Protein AF-A0AA37NX37-F1 (afdb_monomer)

Radius of gyration: 20.82 Å; Cα contacts (8 Å, |Δi|>4): 269; chains: 1; bounding box: 52×53×55 Å

Foldseek 3Di:
DQVLLVLLLVLLVVLLPLLPDDDDPLVLVLLVCLLLVLLQVVLVVCPVVVVDDDDPVSVVCSRVVQDDQFPDSSNLVSVLSVCSVVLSVVVVPDDLVRLVVVLVVLLCPQAVQVLDPPRDDSDGVNVVSSSSSSVSNSCNPPNDPDDDDLVVLVVQLVVLVVVQVVQLVVQVVVCVVCVVDPGDSNSQPPHNSRPSSNSNSVSVSSNVVPDPDDDDPVVVLLVVQVVQLCCQCVVDVSSVCVLVCVPLNLVVLPPPPCNVVSVVCSVVVSSVVSSVVSVCCVPPPVVVVCVPPVVVD

Mean predicted aligned error: 5.08 Å

Structure (mmCIF, N/CA/C/O backbone):
data_AF-A0AA37NX37-F1
#
_entry.id   AF-A0AA37NX37-F1
#
loop_
_atom_site.group_PDB
_atom_site.id
_atom_site.type_symbol
_atom_site.label_atom_id
_atom_site.label_alt_id
_atom_site.label_comp_id
_atom_site.label_asym_id
_atom_site.label_entity_id
_atom_site.label_seq_id
_atom_site.pdbx_PDB_ins_code
_atom_site.Cartn_x
_atom_site.Cartn_y
_atom_site.Cartn_z
_atom_site.occupancy
_atom_site.B_iso_or_equiv
_atom_site.auth_seq_id
_atom_site.auth_comp_id
_atom_site.auth_asym_id
_atom_site.auth_atom_id
_atom_site.pdbx_PDB_model_num
ATOM 1 N N . MET A 1 1 ? 6.046 7.639 -6.463 1.00 76.12 1 MET A N 1
ATOM 2 C CA . MET A 1 1 ? 5.272 8.617 -5.667 1.00 76.12 1 MET A CA 1
ATOM 3 C C . MET A 1 1 ? 4.052 7.978 -4.996 1.00 76.12 1 MET A C 1
ATOM 5 O O . MET A 1 1 ? 4.087 7.777 -3.795 1.00 76.12 1 MET A O 1
ATOM 9 N N . TRP A 1 2 ? 3.001 7.587 -5.724 1.00 85.88 2 TRP A N 1
ATOM 10 C CA . TRP A 1 2 ? 1.697 7.292 -5.094 1.00 85.88 2 TRP A CA 1
ATOM 11 C C . TRP A 1 2 ? 1.543 5.942 -4.375 1.00 85.88 2 TRP A C 1
ATOM 13 O O . TRP A 1 2 ? 0.661 5.804 -3.530 1.00 85.88 2 TRP A O 1
ATOM 23 N N . GLY A 1 3 ? 2.402 4.952 -4.647 1.00 86.31 3 GLY A N 1
ATOM 24 C CA . GLY A 1 3 ? 2.303 3.631 -4.005 1.00 86.31 3 GLY A CA 1
ATOM 25 C C . GLY A 1 3 ? 2.394 3.682 -2.472 1.00 86.31 3 GLY A C 1
ATOM 26 O O . GLY A 1 3 ? 1.673 2.962 -1.786 1.00 86.31 3 GLY A O 1
ATOM 27 N N . LYS A 1 4 ? 3.213 4.589 -1.921 1.00 89.44 4 LYS A N 1
ATOM 28 C CA . LYS A 1 4 ? 3.384 4.768 -0.468 1.00 89.44 4 LYS A CA 1
ATOM 29 C C . LYS A 1 4 ? 2.133 5.353 0.199 1.00 89.44 4 LYS A C 1
ATOM 31 O O . LYS A 1 4 ? 1.718 4.895 1.260 1.00 89.44 4 LYS A O 1
ATOM 36 N N . THR A 1 5 ? 1.472 6.302 -0.463 1.00 92.38 5 THR A N 1
ATOM 37 C CA . THR A 1 5 ? 0.162 6.821 -0.044 1.00 92.38 5 THR A CA 1
ATOM 38 C C . THR A 1 5 ? -0.895 5.716 -0.043 1.00 92.38 5 THR A C 1
ATOM 40 O O . THR A 1 5 ? -1.663 5.606 0.909 1.00 92.38 5 THR A O 1
ATOM 43 N N . GLY A 1 6 ? -0.902 4.855 -1.068 1.00 92.94 6 GLY A N 1
ATOM 44 C CA . GLY A 1 6 ? -1.795 3.694 -1.134 1.00 92.94 6 GLY A CA 1
ATOM 45 C C . GLY A 1 6 ? -1.599 2.721 0.034 1.00 92.94 6 GLY A C 1
ATOM 46 O O . GLY A 1 6 ? -2.577 2.308 0.655 1.00 92.94 6 GLY A O 1
ATOM 47 N N . ILE A 1 7 ? -0.343 2.430 0.393 1.00 93.12 7 ILE A N 1
ATOM 48 C CA . ILE A 1 7 ? 0.010 1.634 1.581 1.00 93.12 7 ILE A CA 1
ATOM 49 C C . ILE A 1 7 ? -0.576 2.261 2.853 1.00 93.12 7 ILE A C 1
ATOM 51 O O . ILE A 1 7 ? -1.219 1.562 3.638 1.00 93.12 7 ILE A O 1
ATOM 55 N N . ASN A 1 8 ? -0.409 3.575 3.037 1.00 96.12 8 ASN A N 1
ATOM 56 C CA . ASN A 1 8 ? -0.963 4.274 4.194 1.00 96.12 8 ASN A CA 1
ATOM 57 C C . ASN A 1 8 ? -2.491 4.143 4.254 1.00 96.12 8 ASN A C 1
ATOM 59 O O . ASN A 1 8 ? -3.028 3.765 5.294 1.00 96.12 8 ASN A O 1
ATOM 63 N N . CYS A 1 9 ? -3.190 4.382 3.139 1.00 96.75 9 CYS A N 1
ATOM 64 C CA . CYS A 1 9 ? -4.642 4.210 3.057 1.00 96.75 9 CYS A CA 1
ATOM 65 C C . CYS A 1 9 ? -5.070 2.781 3.416 1.00 96.75 9 CYS A C 1
ATOM 67 O O . CYS A 1 9 ? -5.996 2.599 4.204 1.00 96.75 9 CYS A O 1
ATOM 69 N N . PHE A 1 10 ? -4.384 1.768 2.882 1.00 95.94 10 PHE A N 1
ATOM 70 C CA . PHE A 1 10 ? -4.696 0.362 3.137 1.00 95.94 10 PHE A CA 1
ATOM 71 C C . PHE A 1 10 ? -4.578 0.002 4.626 1.00 95.94 10 PHE A C 1
ATOM 73 O O . PHE A 1 10 ? -5.483 -0.605 5.209 1.00 95.94 10 PHE A O 1
ATOM 80 N N . VAL A 1 11 ? -3.492 0.426 5.277 1.00 97.25 11 VAL A N 1
ATOM 81 C CA . V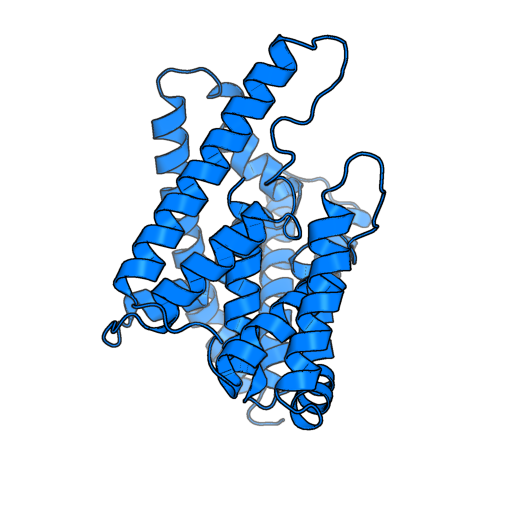AL A 1 11 ? -3.270 0.179 6.709 1.00 97.25 11 VAL A CA 1
ATOM 82 C C . VAL A 1 11 ? -4.235 0.992 7.571 1.00 97.25 11 VAL A C 1
ATOM 84 O O . VAL A 1 11 ? -4.737 0.479 8.568 1.00 97.25 11 VAL A O 1
ATOM 87 N N . MET A 1 12 ? -4.575 2.222 7.178 1.00 98.12 12 MET A N 1
ATOM 88 C CA . MET A 1 12 ? -5.584 3.018 7.880 1.00 98.12 12 MET A CA 1
ATOM 89 C C . MET A 1 12 ? -6.980 2.393 7.796 1.00 98.12 12 MET A C 1
ATOM 91 O O . MET A 1 12 ? -7.666 2.322 8.812 1.00 98.12 12 MET A O 1
ATOM 95 N N . ILE A 1 13 ? -7.394 1.886 6.630 1.00 96.69 13 ILE A N 1
ATOM 96 C CA . ILE A 1 13 ? -8.651 1.131 6.480 1.00 96.69 13 ILE A CA 1
ATOM 97 C C . ILE A 1 13 ? -8.636 -0.082 7.413 1.00 96.69 13 ILE A C 1
ATOM 99 O O . ILE A 1 13 ? -9.572 -0.283 8.189 1.00 96.69 13 ILE A O 1
ATOM 103 N N . THR A 1 14 ? -7.539 -0.841 7.388 1.00 96.00 14 THR A N 1
ATOM 104 C CA . THR A 1 14 ? -7.322 -1.997 8.264 1.00 96.00 14 THR A CA 1
ATOM 105 C C . THR A 1 14 ? -7.483 -1.601 9.735 1.00 96.00 14 THR A C 1
ATOM 107 O O . THR A 1 14 ? -8.321 -2.165 10.435 1.00 96.00 14 THR A O 1
ATOM 110 N N . GLY A 1 15 ? -6.769 -0.572 10.200 1.00 97.00 15 GLY A N 1
ATOM 111 C CA . GLY A 1 15 ? -6.831 -0.112 11.587 1.00 97.00 15 GLY A CA 1
ATOM 1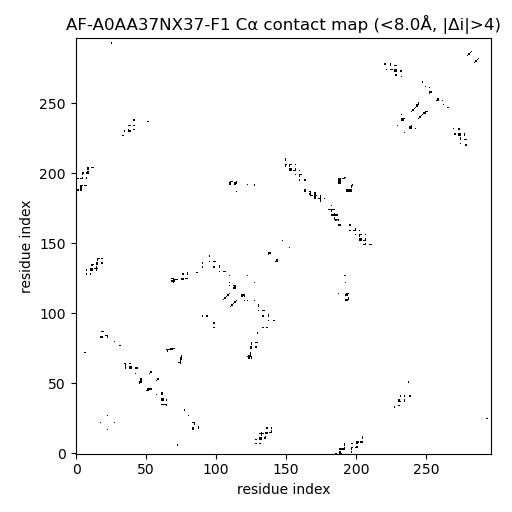12 C C . GLY A 1 15 ? -8.191 0.443 12.003 1.00 97.00 15 GLY A C 1
ATOM 113 O O . GLY A 1 15 ? -8.681 0.146 13.094 1.00 97.00 15 GLY A O 1
ATOM 114 N N . TYR A 1 16 ? -8.854 1.181 11.115 1.00 97.06 16 TYR A N 1
ATOM 115 C CA . TYR A 1 16 ? -10.164 1.771 11.375 1.00 97.06 16 TYR A CA 1
ATOM 116 C C . TYR A 1 16 ? -11.239 0.714 11.646 1.00 97.06 16 TYR A C 1
ATOM 118 O O . TYR A 1 16 ? -12.067 0.888 12.543 1.00 97.06 16 TYR A O 1
ATOM 126 N N . PHE A 1 17 ? -11.229 -0.395 10.901 1.00 94.69 17 PHE A N 1
ATOM 127 C CA . PHE A 1 17 ? -12.187 -1.482 11.105 1.00 94.69 17 PHE A CA 1
ATOM 128 C C . PHE A 1 17 ? -11.734 -2.475 12.177 1.00 94.69 17 PHE A C 1
ATOM 130 O O . PHE A 1 17 ? -12.557 -2.932 12.974 1.00 94.69 17 PHE A O 1
ATOM 137 N N . MET A 1 18 ? -10.440 -2.799 12.234 1.00 95.19 18 MET A N 1
ATOM 138 C CA . MET A 1 18 ? -9.947 -3.866 13.104 1.00 95.19 18 MET A CA 1
ATOM 139 C C . MET A 1 18 ? -9.823 -3.464 14.574 1.00 95.19 18 MET A C 1
ATOM 141 O O . MET A 1 18 ? -9.912 -4.342 15.434 1.00 95.19 18 MET A O 1
ATOM 145 N N . CYS A 1 19 ? -9.760 -2.162 14.876 1.00 94.81 19 CYS A N 1
ATOM 146 C CA . CYS A 1 19 ? -9.722 -1.664 16.254 1.00 94.81 19 CYS A CA 1
ATOM 147 C C . CYS A 1 19 ? -10.971 -1.965 17.091 1.00 94.81 19 CYS A C 1
ATOM 149 O O . CYS A 1 19 ? -10.915 -1.938 18.317 1.00 94.81 19 CYS A O 1
ATOM 151 N N . LYS A 1 20 ? -12.098 -2.285 16.444 1.00 91.94 20 LYS A N 1
ATOM 152 C CA . LYS A 1 20 ? -13.337 -2.728 17.107 1.00 91.94 20 LYS A CA 1
ATOM 153 C C . LYS A 1 20 ? -13.635 -4.214 16.899 1.00 91.94 20 LYS A C 1
ATOM 155 O O . LYS A 1 20 ? -14.721 -4.666 17.242 1.00 91.94 20 LYS A O 1
ATOM 160 N N . SER A 1 21 ? -12.720 -4.965 16.290 1.00 87.12 21 SER A N 1
ATOM 161 C CA . SER A 1 21 ? -12.954 -6.361 15.921 1.00 87.12 21 SER A CA 1
ATOM 162 C C . SER A 1 21 ? -12.051 -7.313 16.695 1.00 87.12 21 SER A C 1
ATOM 164 O O . SER A 1 21 ? -10.889 -7.003 16.953 1.00 87.12 21 SER A O 1
ATOM 166 N N . HIS A 1 22 ? -12.556 -8.512 16.978 1.00 84.50 22 HIS A N 1
ATOM 167 C CA . HIS A 1 22 ? -11.717 -9.619 17.418 1.00 84.50 22 HIS A CA 1
ATOM 168 C C . HIS A 1 22 ? -11.036 -10.269 16.211 1.00 84.50 22 HIS A C 1
ATOM 170 O O . HIS A 1 22 ? -11.671 -10.589 15.195 1.00 84.50 22 HIS A O 1
ATOM 176 N N . ILE A 1 23 ? -9.720 -10.445 16.313 1.00 85.38 23 ILE A N 1
ATOM 177 C CA . ILE A 1 23 ? -8.925 -11.061 15.255 1.00 85.38 23 ILE A CA 1
ATOM 178 C C . ILE A 1 23 ? -9.016 -12.570 15.421 1.00 85.38 23 ILE A C 1
ATOM 180 O O . ILE A 1 23 ? -8.339 -13.163 16.249 1.00 85.38 23 ILE A O 1
ATOM 184 N N . SER A 1 24 ? -9.889 -13.195 14.636 1.00 86.50 24 SER A N 1
ATOM 185 C CA . SER A 1 24 ? -9.993 -14.653 14.590 1.00 86.50 24 SER A CA 1
ATOM 186 C C . SER A 1 24 ? -8.808 -15.257 13.836 1.00 86.50 24 SER A C 1
ATOM 188 O O . SER A 1 24 ? -8.439 -14.730 12.777 1.00 86.50 24 SER A O 1
ATOM 190 N N . LEU A 1 25 ? -8.343 -16.431 14.273 1.00 86.88 25 LEU A N 1
ATOM 191 C CA . LEU A 1 25 ? -7.353 -17.243 13.556 1.00 86.88 25 LEU A CA 1
ATOM 192 C C . LEU A 1 25 ? -7.741 -17.455 12.082 1.00 86.88 25 LEU A C 1
ATOM 194 O O . LEU A 1 25 ? -6.902 -17.336 11.198 1.00 86.88 25 LEU A O 1
ATOM 198 N N . ARG A 1 26 ? -9.036 -17.644 11.789 1.00 87.06 26 ARG A N 1
ATOM 199 C CA . ARG A 1 26 ? -9.557 -17.791 10.418 1.00 87.06 26 ARG A CA 1
ATOM 200 C C . ARG A 1 26 ? -9.150 -16.643 9.485 1.00 87.06 26 ARG A C 1
ATOM 202 O O . ARG A 1 26 ? -8.759 -16.900 8.351 1.00 87.06 26 ARG A O 1
ATOM 209 N N . LYS A 1 27 ? -9.250 -15.385 9.930 1.00 88.75 27 LYS A N 1
ATOM 210 C CA . LYS A 1 27 ? -8.877 -14.217 9.105 1.00 88.75 27 LYS A CA 1
ATOM 211 C C . LYS A 1 27 ? -7.371 -14.181 8.844 1.00 88.75 27 LYS A C 1
ATOM 213 O O . LYS A 1 27 ? -6.959 -13.884 7.731 1.00 88.75 27 LYS A O 1
ATOM 218 N N . PHE A 1 28 ? -6.574 -14.528 9.853 1.00 91.19 28 PHE A N 1
ATOM 219 C CA . PHE A 1 28 ? -5.124 -14.616 9.711 1.00 91.19 28 PHE A CA 1
ATOM 220 C C . PHE A 1 28 ? -4.712 -15.732 8.742 1.00 91.19 28 PHE A C 1
ATOM 222 O O . PHE A 1 28 ? -3.914 -15.504 7.839 1.00 91.19 28 PHE A O 1
ATOM 229 N N . MET A 1 29 ? -5.331 -16.910 8.846 1.00 91.50 29 MET A N 1
ATOM 230 C CA . MET A 1 29 ? -5.068 -18.022 7.929 1.00 91.50 29 MET A CA 1
ATOM 231 C C . MET A 1 29 ? -5.473 -17.708 6.487 1.00 91.50 29 MET A C 1
ATOM 233 O O . MET A 1 29 ? -4.788 -18.144 5.571 1.00 91.50 29 MET A O 1
ATOM 237 N N . LYS A 1 30 ? -6.541 -16.930 6.264 1.00 92.31 30 LYS A N 1
ATOM 238 C CA . LYS A 1 30 ? -6.897 -16.439 4.921 1.00 92.31 30 LYS A CA 1
ATOM 239 C C . LYS A 1 30 ? -5.821 -15.526 4.339 1.00 92.31 30 LYS A C 1
ATOM 241 O O . LYS A 1 30 ? -5.438 -15.718 3.191 1.00 92.31 30 LYS A O 1
ATOM 246 N N . LEU A 1 31 ? -5.317 -14.586 5.142 1.00 94.19 31 LEU A N 1
ATOM 247 C CA . LEU A 1 31 ? -4.223 -13.699 4.745 1.00 94.19 31 LEU A CA 1
ATOM 248 C C . LEU A 1 31 ? -2.978 -14.505 4.348 1.00 94.19 31 LEU A C 1
ATOM 250 O O . LEU A 1 31 ? -2.432 -14.297 3.269 1.00 94.19 31 LEU A O 1
ATOM 254 N N . LEU A 1 32 ? -2.550 -15.446 5.197 1.00 94.62 32 LEU A N 1
ATOM 255 C CA . LEU A 1 32 ? -1.393 -16.294 4.906 1.00 94.62 32 LEU A CA 1
ATOM 256 C C . LEU A 1 32 ? -1.623 -17.167 3.673 1.00 94.62 32 LEU A C 1
ATOM 258 O O . LEU A 1 32 ? -0.763 -17.219 2.800 1.00 94.62 32 LEU A O 1
ATOM 262 N N . PHE A 1 33 ? -2.782 -17.817 3.575 1.00 94.81 33 PHE A N 1
ATOM 263 C CA . PHE A 1 33 ? -3.118 -18.653 2.428 1.00 94.81 33 PHE A CA 1
ATOM 264 C C . PHE A 1 33 ? -2.989 -17.881 1.115 1.00 94.81 33 PHE A C 1
ATOM 266 O O . PHE A 1 33 ? -2.371 -18.376 0.181 1.00 94.81 33 PHE A O 1
ATOM 273 N N . GLU A 1 34 ? -3.519 -16.661 1.056 1.00 96.06 34 GLU A N 1
ATOM 274 C CA . GLU A 1 34 ? -3.448 -15.820 -0.136 1.00 96.06 34 GLU A CA 1
ATOM 275 C C . GLU A 1 34 ? -2.004 -15.476 -0.536 1.00 96.06 34 GLU A C 1
ATOM 277 O O . GLU A 1 34 ? -1.646 -15.593 -1.708 1.00 96.06 34 GLU A O 1
ATOM 282 N N . ILE A 1 35 ? -1.155 -15.123 0.437 1.00 95.56 35 ILE A N 1
ATOM 283 C CA . ILE A 1 35 ? 0.269 -14.821 0.210 1.00 95.56 35 ILE A CA 1
ATOM 284 C C . ILE A 1 35 ? 1.002 -16.048 -0.345 1.00 95.56 35 ILE A C 1
ATOM 286 O O . ILE A 1 35 ? 1.690 -15.956 -1.363 1.00 95.56 35 ILE A O 1
ATOM 290 N N . TYR A 1 36 ? 0.847 -17.200 0.311 1.00 95.19 36 TYR A N 1
ATOM 291 C CA . TYR A 1 36 ? 1.514 -18.438 -0.093 1.00 95.19 36 TYR A CA 1
ATOM 292 C C . TYR A 1 36 ? 1.005 -18.943 -1.443 1.00 95.19 36 TYR A C 1
ATOM 294 O O . TYR A 1 36 ? 1.806 -19.360 -2.276 1.00 95.19 36 TYR A O 1
ATOM 302 N N . PHE A 1 37 ? -0.305 -18.867 -1.686 1.00 95.81 37 PHE A N 1
ATOM 303 C CA . PHE A 1 37 ? -0.921 -19.290 -2.941 1.00 95.81 37 PHE A CA 1
ATOM 304 C C . PHE A 1 37 ? -0.295 -18.573 -4.138 1.00 95.81 37 PHE A C 1
ATOM 306 O O . PHE A 1 37 ? 0.170 -19.229 -5.071 1.00 95.81 37 PHE A O 1
ATOM 313 N N . TYR A 1 38 ? -0.228 -17.239 -4.094 1.00 96.25 38 TYR A N 1
ATOM 314 C CA . TYR A 1 38 ? 0.349 -16.477 -5.197 1.00 96.25 38 TYR A CA 1
ATOM 315 C C . TYR A 1 38 ? 1.845 -16.702 -5.341 1.00 96.25 38 TYR A C 1
ATOM 317 O O . TYR A 1 38 ? 2.312 -16.900 -6.458 1.00 96.25 38 TYR A O 1
ATOM 325 N N . ASN A 1 39 ? 2.591 -16.736 -4.237 1.00 94.69 39 ASN A N 1
ATOM 326 C CA . ASN A 1 39 ? 4.033 -16.946 -4.295 1.00 94.69 39 ASN A CA 1
ATOM 327 C C . ASN A 1 39 ? 4.409 -18.302 -4.916 1.00 94.69 39 ASN A C 1
ATOM 329 O O . ASN A 1 39 ? 5.294 -18.364 -5.770 1.00 94.69 39 ASN A O 1
ATOM 333 N N . LEU A 1 40 ? 3.702 -19.374 -4.539 1.00 95.00 40 LEU A N 1
ATOM 334 C CA . LEU A 1 40 ? 3.926 -20.716 -5.076 1.00 95.00 40 LEU A CA 1
ATOM 335 C C . LEU A 1 40 ? 3.543 -20.818 -6.551 1.00 95.00 40 LEU A C 1
ATOM 337 O O . LEU A 1 40 ?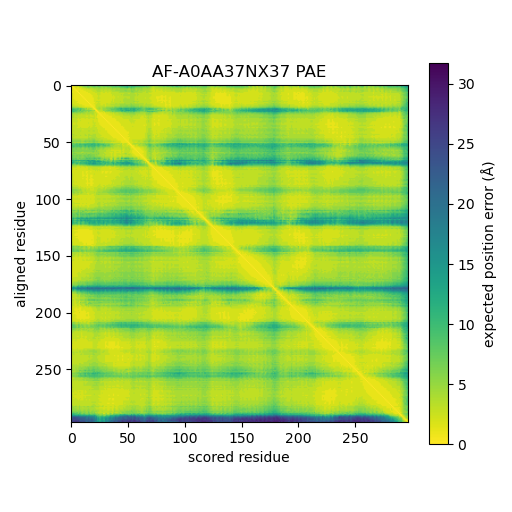 4.331 -21.326 -7.345 1.00 95.00 40 LEU A O 1
ATOM 341 N N . ILE A 1 41 ? 2.361 -20.326 -6.933 1.00 95.62 41 ILE A N 1
ATOM 342 C CA . ILE A 1 41 ? 1.895 -20.424 -8.323 1.00 95.62 41 ILE A CA 1
ATOM 343 C C . ILE A 1 41 ? 2.767 -19.585 -9.246 1.00 95.62 41 ILE A C 1
ATOM 345 O O . ILE A 1 41 ? 3.209 -20.091 -10.270 1.00 95.62 41 ILE A O 1
ATOM 349 N N . ILE A 1 42 ? 3.064 -18.340 -8.875 1.00 95.50 42 ILE A N 1
ATOM 350 C CA . ILE A 1 42 ? 3.874 -17.444 -9.704 1.00 95.50 42 ILE A CA 1
ATOM 351 C C . ILE A 1 42 ? 5.284 -18.013 -9.871 1.00 95.50 42 ILE A C 1
ATOM 353 O O . ILE A 1 42 ? 5.757 -18.169 -10.998 1.00 95.50 42 ILE A O 1
ATOM 357 N N . THR A 1 43 ? 5.935 -18.403 -8.773 1.00 94.44 43 THR A N 1
ATOM 358 C CA . THR A 1 43 ? 7.285 -18.976 -8.853 1.00 94.44 43 THR A CA 1
ATOM 359 C C . THR A 1 43 ? 7.284 -20.290 -9.637 1.00 94.44 43 THR A C 1
ATOM 361 O O . THR A 1 43 ? 8.138 -20.486 -10.497 1.00 94.44 43 THR A O 1
ATOM 364 N N . GLY A 1 44 ? 6.288 -21.157 -9.420 1.00 95.19 44 GLY A N 1
ATOM 365 C CA . GLY A 1 44 ? 6.111 -22.391 -10.185 1.00 95.19 44 GLY A CA 1
ATOM 366 C C . GLY A 1 44 ? 5.941 -22.138 -11.684 1.00 95.19 44 GLY A C 1
ATOM 367 O O . GLY A 1 44 ? 6.590 -22.800 -12.488 1.00 95.19 44 GLY A O 1
ATOM 368 N N . THR A 1 45 ? 5.143 -21.142 -12.082 1.00 95.81 45 THR A N 1
ATOM 369 C CA . THR A 1 45 ? 4.969 -20.793 -13.502 1.00 95.81 45 THR A CA 1
ATOM 370 C C . THR A 1 45 ? 6.260 -20.298 -14.153 1.00 95.81 45 THR A C 1
ATOM 372 O O . THR A 1 45 ? 6.559 -20.698 -15.278 1.00 95.81 45 THR A O 1
ATOM 375 N N . PHE A 1 46 ? 7.070 -19.496 -13.456 1.00 96.19 46 PHE A N 1
ATOM 376 C CA . PHE A 1 46 ? 8.357 -19.042 -13.993 1.00 96.19 46 PHE A CA 1
ATOM 377 C C . PHE A 1 46 ? 9.391 -20.167 -14.104 1.00 96.19 46 PHE A C 1
ATOM 379 O O . PHE A 1 46 ? 10.153 -20.190 -15.068 1.00 96.19 46 PHE A O 1
ATOM 386 N N . LEU A 1 47 ? 9.374 -21.131 -13.179 1.00 95.62 47 LEU A N 1
ATOM 387 C CA . LEU A 1 47 ? 10.209 -22.330 -13.270 1.00 95.62 47 LEU A CA 1
ATOM 388 C C . LEU A 1 47 ? 9.788 -23.223 -14.447 1.00 95.62 47 LEU A C 1
ATOM 390 O O . LEU A 1 47 ? 10.638 -23.676 -15.206 1.00 95.62 47 LEU A O 1
ATOM 394 N N . LEU A 1 48 ? 8.482 -23.450 -14.630 1.00 95.75 48 LEU A N 1
ATOM 395 C CA . LEU A 1 48 ? 7.951 -24.299 -15.706 1.00 95.75 48 LEU A CA 1
ATOM 396 C C . LEU A 1 48 ? 8.178 -23.712 -17.104 1.00 95.75 48 LEU A C 1
ATOM 398 O O . LEU A 1 48 ? 8.381 -24.457 -18.057 1.00 95.75 48 LEU A O 1
ATOM 402 N N . THR A 1 49 ? 8.134 -22.387 -17.232 1.00 96.12 49 THR A N 1
ATOM 403 C CA . THR A 1 49 ? 8.374 -21.687 -18.506 1.00 96.12 49 THR A CA 1
ATOM 404 C C . THR A 1 49 ? 9.859 -21.502 -18.821 1.00 96.12 49 THR A C 1
ATOM 406 O O . THR A 1 49 ? 10.191 -21.058 -19.916 1.00 96.12 49 THR A O 1
ATOM 409 N N . GLY A 1 50 ? 10.756 -21.823 -17.882 1.00 94.38 50 GLY A N 1
ATOM 410 C CA . GLY A 1 50 ? 12.194 -21.589 -18.023 1.00 94.38 50 GLY A CA 1
ATOM 411 C C . GLY A 1 50 ? 12.605 -20.118 -17.900 1.00 94.38 50 GLY A C 1
ATOM 412 O O . GLY A 1 50 ? 13.751 -19.788 -18.187 1.00 94.38 50 GLY A O 1
ATOM 413 N N . TYR A 1 51 ? 11.700 -19.233 -17.464 1.00 94.50 51 TYR A N 1
ATOM 414 C CA . TYR A 1 51 ? 11.999 -17.811 -17.274 1.00 94.50 51 TYR A CA 1
ATOM 415 C C . TYR A 1 51 ? 12.953 -17.572 -16.093 1.00 94.50 51 TYR A C 1
ATOM 417 O O . TYR A 1 51 ? 13.746 -16.633 -16.107 1.00 94.50 51 TYR A O 1
ATOM 425 N N . CYS A 1 52 ? 12.909 -18.428 -15.067 1.00 91.00 52 CYS A N 1
ATOM 426 C CA . CYS A 1 52 ? 13.909 -18.436 -14.004 1.00 91.00 52 CYS A CA 1
ATOM 427 C C . CYS A 1 52 ? 14.537 -19.821 -13.832 1.00 91.00 52 CYS A C 1
ATOM 429 O O . CYS A 1 52 ? 13.872 -20.851 -13.942 1.00 91.00 52 CYS A O 1
ATOM 431 N N . SER A 1 53 ? 15.834 -19.842 -13.530 1.00 89.69 53 SER A N 1
ATOM 432 C CA . SER A 1 53 ? 16.551 -21.092 -13.295 1.00 89.69 53 SER A CA 1
ATOM 433 C C . SER A 1 53 ? 16.159 -21.705 -11.946 1.00 89.69 53 SER A C 1
ATOM 435 O O . SER A 1 53 ? 16.081 -20.985 -10.936 1.00 89.69 53 SER A O 1
ATOM 437 N N . PRO A 1 54 ? 15.964 -23.036 -11.881 1.00 90.69 54 PRO A N 1
ATOM 438 C CA . PRO A 1 54 ? 15.773 -23.720 -10.615 1.00 90.69 54 PRO A CA 1
ATOM 439 C C . PRO A 1 54 ? 17.048 -23.585 -9.781 1.00 90.69 54 PRO A C 1
ATOM 441 O O . PRO A 1 54 ? 18.130 -24.010 -10.176 1.00 90.69 54 PRO A O 1
ATOM 444 N N . SER A 1 55 ? 16.915 -22.975 -8.610 1.00 92.12 55 SER A N 1
ATOM 445 C CA . SER A 1 55 ? 17.976 -22.895 -7.612 1.00 92.12 55 SER A CA 1
ATOM 446 C C . SER A 1 55 ? 17.384 -23.165 -6.237 1.00 92.12 55 SER A C 1
ATOM 448 O O . SER A 1 55 ? 16.185 -22.956 -6.022 1.00 92.12 55 SER A O 1
ATOM 450 N N . PHE A 1 56 ? 18.220 -23.595 -5.288 1.00 89.88 56 PHE A N 1
ATOM 451 C CA . PHE A 1 56 ? 17.790 -23.756 -3.898 1.00 89.88 56 PHE A CA 1
ATOM 452 C C . PHE A 1 56 ? 17.146 -22.470 -3.364 1.00 89.88 56 PHE A C 1
ATOM 454 O O . PHE A 1 56 ? 16.089 -22.526 -2.748 1.00 89.88 56 PHE A O 1
ATOM 461 N N . SER A 1 57 ? 17.741 -21.316 -3.681 1.00 87.19 57 SER A N 1
ATOM 462 C CA . SER A 1 57 ? 17.221 -20.000 -3.310 1.00 87.19 57 SER A CA 1
ATOM 463 C C . SER A 1 57 ? 15.821 -19.757 -3.887 1.00 87.19 57 SER A C 1
ATOM 465 O O . SER A 1 57 ? 14.898 -19.431 -3.145 1.00 87.19 57 SER A O 1
ATOM 467 N N . THR A 1 58 ? 15.618 -20.024 -5.183 1.00 87.00 58 THR A N 1
ATOM 468 C CA . THR A 1 58 ? 14.316 -19.865 -5.855 1.00 87.00 58 THR A CA 1
ATOM 469 C C . THR A 1 58 ? 13.231 -20.722 -5.196 1.00 87.00 58 THR A C 1
ATOM 471 O O . THR A 1 58 ? 12.139 -20.232 -4.911 1.00 87.00 58 THR A O 1
ATOM 474 N N . VAL A 1 59 ? 13.529 -21.994 -4.913 1.00 87.62 59 VAL A N 1
ATOM 475 C CA . VAL A 1 59 ? 12.571 -22.926 -4.292 1.00 87.62 59 VAL A CA 1
ATOM 476 C C . VAL A 1 59 ? 12.313 -22.563 -2.830 1.00 87.62 59 VAL A C 1
ATOM 478 O O . VAL A 1 59 ? 11.165 -22.539 -2.389 1.00 87.62 59 VAL A O 1
ATOM 481 N N . PHE A 1 60 ? 13.360 -22.229 -2.076 1.00 88.88 60 PHE A N 1
ATOM 482 C CA . PHE A 1 60 ? 13.239 -21.803 -0.685 1.00 88.88 60 PHE A CA 1
ATOM 483 C C . PHE A 1 60 ? 12.377 -20.542 -0.567 1.00 88.88 60 PHE A C 1
ATOM 485 O O . PHE A 1 60 ? 11.458 -20.488 0.250 1.00 88.88 60 PHE A O 1
ATOM 492 N N . TYR A 1 61 ? 12.604 -19.556 -1.435 1.00 84.62 61 TYR A N 1
ATOM 493 C CA . TYR A 1 61 ? 11.826 -18.324 -1.456 1.00 84.62 61 TYR A CA 1
ATOM 494 C C . TYR A 1 61 ? 10.388 -18.518 -1.941 1.00 84.62 61 TYR A C 1
ATOM 496 O O . TYR A 1 61 ? 9.511 -17.774 -1.501 1.00 84.62 61 TYR A O 1
ATOM 504 N N . ALA A 1 62 ? 10.110 -19.544 -2.751 1.00 86.69 62 ALA A N 1
ATOM 505 C CA . ALA A 1 62 ? 8.744 -19.960 -3.069 1.00 86.69 62 ALA A CA 1
ATOM 506 C C . ALA A 1 62 ? 7.994 -20.475 -1.822 1.00 86.69 62 ALA A C 1
ATOM 508 O O . ALA A 1 62 ? 6.820 -20.155 -1.618 1.00 86.69 62 ALA A O 1
ATOM 509 N N . LEU A 1 63 ? 8.676 -21.251 -0.972 1.00 87.00 63 LEU A N 1
ATOM 510 C CA . LEU A 1 63 ? 8.102 -21.871 0.228 1.00 87.00 63 LEU A CA 1
ATOM 511 C C . LEU A 1 63 ? 8.042 -20.928 1.433 1.00 87.00 63 LEU A C 1
ATOM 513 O O . LEU A 1 63 ? 7.189 -21.104 2.295 1.00 87.00 63 LEU A O 1
ATOM 517 N N . VAL A 1 64 ? 8.921 -19.929 1.504 1.00 87.12 64 VAL A N 1
ATOM 518 C CA . VAL A 1 64 ? 8.992 -18.974 2.616 1.00 87.12 64 VAL A CA 1
ATOM 519 C C . VAL A 1 64 ? 8.860 -17.549 2.067 1.00 87.12 64 VAL A C 1
ATOM 521 O O . VAL A 1 64 ? 9.858 -16.845 1.972 1.00 87.12 64 VAL A O 1
ATOM 524 N N . PRO A 1 65 ? 7.653 -17.077 1.691 1.00 80.31 65 PRO A N 1
ATOM 525 C CA . PRO A 1 65 ? 7.459 -15.752 1.075 1.00 80.31 65 PRO A CA 1
ATOM 526 C C . PRO A 1 65 ? 7.763 -14.561 1.999 1.00 80.31 65 PRO A C 1
ATOM 528 O O . PRO A 1 65 ? 7.899 -13.425 1.547 1.00 80.31 65 PRO A O 1
ATOM 531 N N . ILE A 1 66 ? 7.818 -14.787 3.312 1.00 83.44 66 ILE A N 1
ATOM 532 C CA . ILE A 1 66 ? 7.913 -13.737 4.331 1.00 83.44 66 ILE A CA 1
ATOM 533 C C . ILE A 1 66 ? 9.357 -13.679 4.836 1.00 83.44 66 ILE A C 1
ATOM 535 O O . ILE A 1 66 ? 9.734 -14.444 5.717 1.00 83.44 66 ILE A O 1
ATOM 539 N N . GLN A 1 67 ? 10.164 -12.786 4.260 1.00 68.81 67 GLN A N 1
ATOM 540 C CA . GLN A 1 67 ? 11.621 -12.795 4.477 1.00 68.81 67 GLN A CA 1
ATOM 541 C C . GLN A 1 67 ? 12.179 -11.463 4.982 1.00 68.81 67 GLN A C 1
ATOM 543 O O . GLN A 1 67 ? 12.980 -11.435 5.910 1.00 68.81 67 GLN A O 1
ATOM 548 N N . SER A 1 68 ? 11.774 -10.344 4.370 1.00 74.06 68 SER A N 1
ATOM 549 C CA . SER A 1 68 ? 12.361 -9.027 4.650 1.00 74.06 68 SER A CA 1
ATOM 550 C C . SER A 1 68 ? 11.464 -8.194 5.564 1.00 74.06 68 SER A C 1
ATOM 552 O O . SER A 1 68 ? 10.589 -7.447 5.115 1.00 74.06 68 SER A O 1
ATOM 554 N N . PHE A 1 69 ? 11.695 -8.319 6.868 1.00 70.06 69 PHE A N 1
ATOM 555 C CA . PHE A 1 69 ? 11.056 -7.489 7.885 1.00 70.06 69 PHE A CA 1
ATOM 556 C C . PHE A 1 69 ? 11.768 -6.133 7.949 1.00 70.06 69 PHE A C 1
ATOM 558 O O . PHE A 1 69 ? 12.807 -5.985 8.582 1.00 70.06 69 PHE A O 1
ATOM 565 N N . GLY A 1 70 ? 11.241 -5.135 7.245 1.00 65.12 70 GLY A N 1
ATOM 566 C CA . GLY A 1 70 ? 11.825 -3.792 7.239 1.00 65.12 70 GLY A CA 1
ATOM 567 C C . GLY A 1 70 ? 11.256 -2.912 6.141 1.00 65.12 70 GLY A C 1
ATOM 568 O O . GLY A 1 70 ? 10.692 -1.856 6.419 1.00 65.12 70 GLY A O 1
ATOM 569 N N . VAL A 1 71 ? 11.341 -3.410 4.906 1.00 73.88 71 VAL A N 1
ATOM 570 C CA . VAL A 1 71 ? 11.011 -2.664 3.680 1.00 73.88 71 VAL A CA 1
ATOM 571 C C . VAL A 1 71 ? 9.952 -3.350 2.817 1.00 73.88 71 VAL A C 1
ATOM 573 O O . VAL A 1 71 ? 9.295 -2.697 2.009 1.00 73.88 71 VAL A O 1
ATOM 576 N N . ASN A 1 72 ? 9.737 -4.658 2.981 1.00 87.44 72 ASN A N 1
ATOM 577 C CA . ASN A 1 72 ? 8.714 -5.366 2.221 1.00 87.44 72 ASN A CA 1
ATOM 578 C C . ASN A 1 72 ? 7.341 -5.169 2.877 1.00 87.44 72 ASN A C 1
ATOM 580 O O . ASN A 1 72 ? 7.131 -5.540 4.033 1.00 87.44 72 ASN A O 1
ATOM 584 N N . PHE A 1 73 ? 6.395 -4.601 2.126 1.00 89.81 73 PHE A N 1
ATOM 585 C CA . PHE A 1 73 ? 5.039 -4.349 2.613 1.00 89.81 73 PHE A CA 1
ATOM 586 C C . PHE A 1 73 ? 4.361 -5.618 3.141 1.00 89.81 73 PHE A C 1
ATOM 588 O O . PHE A 1 73 ? 3.838 -5.590 4.248 1.00 89.81 73 PHE A O 1
ATOM 595 N N . VAL A 1 74 ? 4.385 -6.722 2.384 1.00 92.25 74 VAL A N 1
ATOM 596 C CA . VAL A 1 74 ? 3.662 -7.959 2.724 1.00 92.25 74 VAL A CA 1
ATOM 597 C C . VAL A 1 74 ? 4.209 -8.553 4.017 1.00 92.25 74 VAL A C 1
ATOM 599 O O . VAL A 1 74 ? 3.440 -8.849 4.931 1.00 92.25 74 VAL A O 1
ATOM 602 N N . ALA A 1 75 ? 5.534 -8.659 4.134 1.00 92.00 75 ALA A N 1
ATOM 603 C CA . ALA A 1 75 ? 6.164 -9.207 5.331 1.00 92.00 75 ALA A CA 1
ATOM 604 C C . ALA A 1 75 ? 5.879 -8.349 6.573 1.00 92.00 75 ALA A C 1
ATOM 606 O O . ALA A 1 75 ? 5.450 -8.865 7.608 1.00 92.00 75 ALA A O 1
ATOM 607 N N . CYS A 1 76 ? 6.034 -7.027 6.456 1.00 93.31 76 CYS A N 1
ATOM 608 C CA . CYS A 1 76 ? 5.723 -6.098 7.539 1.00 93.31 76 CYS A CA 1
ATOM 609 C C . CYS A 1 76 ? 4.231 -6.102 7.896 1.00 93.31 76 CYS A C 1
ATOM 611 O O . CYS A 1 76 ? 3.886 -5.989 9.070 1.00 93.31 76 CYS A O 1
ATOM 613 N N . PHE A 1 77 ? 3.345 -6.262 6.910 1.00 94.44 77 PHE A N 1
ATOM 614 C CA . PHE A 1 77 ? 1.903 -6.301 7.126 1.00 94.44 77 PHE A CA 1
ATOM 615 C C . PHE A 1 77 ? 1.480 -7.554 7.896 1.00 94.44 77 PHE A C 1
ATOM 617 O O . PHE A 1 77 ? 0.643 -7.443 8.784 1.00 94.44 77 PHE A O 1
ATOM 624 N N . VAL A 1 78 ? 2.086 -8.719 7.639 1.00 94.56 78 VAL A N 1
ATOM 625 C CA . VAL A 1 78 ? 1.817 -9.946 8.413 1.00 94.56 78 VAL A CA 1
ATOM 626 C C . VAL A 1 78 ? 2.216 -9.778 9.881 1.00 94.56 78 VAL A C 1
ATOM 628 O O . VAL A 1 78 ? 1.423 -10.101 10.766 1.00 94.56 78 VAL A O 1
ATOM 631 N N . VAL A 1 79 ? 3.406 -9.231 10.155 1.00 93.69 79 VAL A N 1
ATOM 632 C CA . VAL A 1 79 ? 3.850 -8.961 11.536 1.00 93.69 79 VAL A CA 1
ATOM 633 C C . VAL A 1 79 ? 2.931 -7.949 12.207 1.00 93.69 79 VAL A C 1
ATOM 635 O O . VAL A 1 79 ? 2.445 -8.186 13.308 1.00 93.69 79 VAL A O 1
ATOM 638 N N . PHE A 1 80 ? 2.632 -6.844 11.526 1.00 95.06 80 PHE A N 1
ATOM 639 C CA . PHE A 1 80 ? 1.677 -5.853 12.007 1.00 95.06 80 PHE A CA 1
ATOM 640 C C . PHE A 1 80 ? 0.311 -6.480 12.323 1.00 95.06 80 PHE A C 1
ATOM 642 O O . PHE A 1 80 ? -0.250 -6.211 13.381 1.00 95.06 80 PHE A O 1
ATOM 649 N N . TYR A 1 81 ? -0.197 -7.361 11.458 1.00 94.94 81 TYR A N 1
ATOM 650 C CA . TYR A 1 81 ? -1.475 -8.039 11.652 1.00 94.94 81 TYR A CA 1
ATOM 651 C C . TYR A 1 81 ? -1.487 -8.892 12.931 1.00 94.94 81 TYR A C 1
ATOM 653 O O . TYR A 1 81 ? -2.483 -8.897 13.656 1.00 94.94 81 TYR A O 1
ATOM 661 N N . LEU A 1 82 ? -0.374 -9.566 13.248 1.00 94.06 82 LEU A N 1
ATOM 662 C CA . LEU A 1 82 ? -0.195 -10.314 14.501 1.00 94.06 82 LEU A CA 1
ATOM 663 C C . LEU A 1 82 ? -0.174 -9.412 15.743 1.00 94.06 82 LEU A C 1
ATOM 665 O O . LEU A 1 82 ? -0.583 -9.849 16.816 1.00 94.06 82 LEU A O 1
ATOM 669 N N . LEU A 1 83 ? 0.263 -8.156 15.610 1.00 95.69 83 LEU A N 1
ATOM 670 C CA . LEU A 1 83 ? 0.286 -7.191 16.713 1.00 95.69 83 LEU A CA 1
ATOM 671 C C . LEU A 1 83 ? -1.099 -6.611 17.034 1.00 95.69 83 LEU A C 1
ATOM 673 O O . LEU A 1 83 ? -1.316 -6.153 18.155 1.00 95.69 83 LEU A O 1
ATOM 677 N N . ILE A 1 84 ? -2.055 -6.644 16.098 1.00 96.44 84 ILE A N 1
ATOM 678 C CA . ILE A 1 84 ? -3.372 -5.996 16.244 1.00 96.44 84 ILE A CA 1
ATOM 679 C C . ILE A 1 84 ? -4.114 -6.356 17.549 1.00 96.44 84 ILE A C 1
ATOM 681 O O . ILE A 1 84 ? -4.637 -5.435 18.178 1.00 96.44 84 ILE A O 1
ATOM 685 N N . PRO A 1 85 ? -4.172 -7.619 18.020 1.00 94.62 85 PRO A N 1
ATOM 686 C CA . PRO A 1 85 ? -4.821 -7.950 19.293 1.00 94.62 85 PRO A CA 1
ATOM 687 C C . PRO A 1 85 ? -4.214 -7.217 20.498 1.00 94.62 85 PRO A C 1
ATOM 689 O O . PRO A 1 85 ? -4.944 -6.745 21.368 1.00 94.62 85 PRO A O 1
ATOM 692 N N . PHE A 1 86 ? -2.890 -7.066 20.527 1.00 95.75 86 PHE A N 1
ATOM 693 C CA . PHE A 1 86 ? -2.179 -6.354 21.590 1.00 95.75 86 PHE A CA 1
ATOM 694 C C . PHE A 1 86 ? -2.370 -4.842 21.472 1.00 95.75 86 PHE A C 1
ATOM 696 O O . PHE A 1 86 ? -2.598 -4.161 22.471 1.00 95.75 86 PHE A O 1
ATOM 703 N N . LEU A 1 87 ? -2.363 -4.319 20.242 1.00 97.12 87 LEU A N 1
ATOM 704 C CA . LEU A 1 87 ? -2.701 -2.919 19.987 1.00 97.12 87 LEU A CA 1
ATOM 705 C C . LEU A 1 87 ? -4.136 -2.610 20.432 1.00 97.12 87 LEU A C 1
ATOM 707 O O . LEU A 1 87 ? -4.372 -1.546 20.995 1.00 97.12 87 LEU A O 1
ATOM 711 N N . ASN A 1 88 ? -5.077 -3.543 20.244 1.00 96.50 88 ASN A N 1
ATOM 712 C CA . ASN A 1 88 ? -6.455 -3.419 20.724 1.00 96.50 88 ASN A CA 1
ATOM 713 C C . ASN A 1 88 ? -6.539 -3.302 22.242 1.00 96.50 88 ASN A C 1
ATOM 715 O O . ASN A 1 88 ? -7.258 -2.439 22.742 1.00 96.50 88 ASN A O 1
ATOM 719 N N . LEU A 1 89 ? -5.779 -4.119 22.970 1.00 95.31 89 LEU A N 1
ATOM 720 C CA . LEU A 1 89 ? -5.707 -4.015 24.425 1.00 95.31 89 LEU A CA 1
ATOM 721 C C . LEU A 1 89 ? -5.157 -2.645 24.857 1.00 95.31 89 LEU A C 1
ATOM 723 O O . LEU A 1 89 ? -5.722 -1.995 25.734 1.00 95.31 89 LEU A O 1
ATOM 727 N N . LEU A 1 90 ? -4.099 -2.163 24.199 1.00 96.44 90 LEU A N 1
ATOM 728 C CA . LEU A 1 90 ? -3.503 -0.859 24.494 1.00 96.44 90 LEU A CA 1
ATOM 729 C C . LEU A 1 90 ? -4.475 0.305 24.232 1.00 96.44 90 LEU A C 1
ATOM 731 O O . LEU A 1 90 ? -4.641 1.174 25.081 1.00 96.44 90 LEU A O 1
ATOM 735 N N . ILE A 1 91 ? -5.154 0.343 23.082 1.00 96.12 91 ILE A N 1
ATOM 736 C CA . ILE A 1 91 ? -6.087 1.445 22.775 1.00 96.12 91 ILE A CA 1
ATOM 737 C C . ILE A 1 91 ? -7.323 1.447 23.679 1.00 96.12 91 ILE A C 1
ATOM 739 O O . ILE A 1 91 ? -7.899 2.511 23.889 1.00 96.12 91 ILE A O 1
ATOM 743 N N . GLN A 1 92 ? -7.733 0.287 24.203 1.00 92.62 92 GLN A N 1
ATOM 744 C CA . GLN A 1 92 ? -8.878 0.173 25.109 1.00 92.62 92 GLN A CA 1
ATOM 745 C C . GLN A 1 92 ? -8.578 0.737 26.501 1.00 92.62 92 GLN A C 1
ATOM 747 O O . GLN A 1 92 ? -9.495 1.196 27.176 1.00 92.62 92 GLN A O 1
ATOM 752 N N . THR A 1 93 ? -7.310 0.742 26.923 1.00 94.19 93 THR A N 1
ATOM 753 C CA . THR A 1 93 ? -6.900 1.314 28.215 1.00 94.19 93 THR A CA 1
ATOM 754 C C . THR A 1 93 ? -6.628 2.817 28.139 1.00 94.19 93 THR A C 1
ATOM 756 O O . THR A 1 93 ? -6.741 3.523 29.141 1.00 94.19 93 THR A O 1
ATOM 759 N N . MET A 1 94 ? -6.298 3.345 26.956 1.00 96.50 94 MET A N 1
ATOM 760 C CA . MET A 1 94 ? -6.018 4.768 26.770 1.00 96.50 94 MET A CA 1
ATOM 761 C C . MET A 1 94 ? -7.292 5.612 26.653 1.00 96.50 94 MET A C 1
ATOM 763 O O . MET A 1 94 ? -8.148 5.369 25.804 1.00 96.50 94 MET A O 1
ATOM 767 N N . ASN A 1 95 ? -7.351 6.716 27.402 1.00 96.12 95 ASN A N 1
ATOM 768 C CA . ASN A 1 95 ? -8.323 7.778 27.136 1.00 96.12 95 ASN A CA 1
ATOM 769 C C . ASN A 1 95 ? -7.958 8.589 25.872 1.00 96.12 95 ASN A C 1
ATOM 771 O O . ASN A 1 95 ? -6.847 8.501 25.341 1.00 96.12 95 ASN A O 1
ATOM 775 N N . SER A 1 96 ? -8.886 9.428 25.402 1.00 95.88 96 SER A N 1
ATOM 776 C CA . SER A 1 96 ? -8.703 10.226 24.180 1.00 95.88 96 SER A CA 1
ATOM 777 C C . SER A 1 96 ? -7.487 11.158 24.231 1.00 95.88 96 SER A C 1
ATOM 779 O O . SER A 1 96 ? -6.765 11.283 23.244 1.00 95.88 96 SER A O 1
ATOM 781 N N . LYS A 1 97 ? -7.207 11.794 25.374 1.00 96.06 97 LYS A N 1
ATOM 782 C CA . LYS A 1 97 ? -6.066 12.712 25.516 1.00 96.06 97 LYS A CA 1
ATOM 783 C C . LYS A 1 97 ? -4.735 11.967 25.423 1.00 96.06 97 LYS A C 1
ATOM 785 O O . LYS A 1 97 ? -3.831 12.431 24.734 1.00 96.06 97 LYS A O 1
ATOM 790 N N . LEU A 1 98 ? -4.617 10.821 26.094 1.00 97.19 98 LEU A N 1
ATOM 791 C CA . LEU A 1 98 ? -3.410 9.997 26.083 1.00 97.19 98 LEU A CA 1
ATOM 792 C C . LEU A 1 98 ? -3.154 9.409 24.693 1.00 97.19 98 LEU A C 1
ATOM 794 O O . LEU A 1 98 ? -2.038 9.509 24.190 1.00 97.19 98 LEU A O 1
ATOM 798 N N . HIS A 1 99 ? -4.197 8.899 24.035 1.00 97.44 99 HIS A N 1
ATOM 799 C CA . HIS A 1 99 ? -4.093 8.380 22.673 1.00 97.44 99 HIS A CA 1
ATOM 800 C C . HIS A 1 99 ? -3.643 9.475 21.686 1.00 97.44 99 HIS A C 1
ATOM 802 O O . HIS A 1 99 ? -2.734 9.252 20.888 1.00 97.44 99 HIS A O 1
ATOM 808 N N . LEU A 1 100 ? -4.199 10.691 21.781 1.00 96.94 100 LEU A N 1
ATOM 809 C CA . LEU A 1 100 ? -3.764 11.812 20.940 1.00 96.94 100 LEU A CA 1
ATOM 810 C C . LEU A 1 100 ? -2.300 12.196 21.199 1.00 96.94 100 LEU A C 1
ATOM 812 O O . LEU A 1 100 ? -1.555 12.411 20.248 1.00 96.94 100 LEU A O 1
ATOM 816 N N . ARG A 1 101 ? -1.867 12.256 22.466 1.00 97.25 101 ARG A N 1
ATOM 817 C CA . ARG A 1 101 ? -0.465 12.543 22.824 1.00 97.25 101 ARG A CA 1
ATOM 818 C C . ARG A 1 101 ? 0.494 11.500 22.252 1.00 97.25 101 ARG A C 1
ATOM 820 O O . ARG A 1 101 ? 1.537 11.880 21.732 1.00 97.25 101 ARG A O 1
ATOM 827 N N . LEU A 1 102 ? 0.123 10.218 22.299 1.00 97.38 102 LEU A N 1
ATOM 828 C CA . LEU A 1 102 ? 0.906 9.140 21.693 1.00 97.38 102 LEU A CA 1
ATOM 829 C C . LEU A 1 102 ? 1.036 9.332 20.177 1.00 97.38 102 LEU A C 1
ATOM 831 O O . LEU A 1 102 ? 2.142 9.265 19.650 1.00 97.38 102 LEU A O 1
ATOM 835 N N . ILE A 1 103 ? -0.065 9.645 19.485 1.00 97.06 103 ILE A N 1
ATOM 836 C CA . ILE A 1 103 ? -0.041 9.934 18.043 1.00 97.06 103 ILE A CA 1
ATOM 837 C C . ILE A 1 103 ? 0.881 11.115 17.739 1.00 97.06 103 ILE A C 1
ATOM 839 O O . ILE A 1 103 ? 1.714 11.016 16.844 1.00 97.06 103 ILE A O 1
ATOM 843 N N . LEU A 1 104 ? 0.764 12.219 18.483 1.00 96.12 104 LEU A N 1
ATOM 844 C CA . LEU A 1 104 ? 1.597 13.406 18.279 1.00 96.12 104 LEU A CA 1
ATOM 845 C C . LEU A 1 104 ? 3.085 13.103 18.495 1.00 96.12 104 LEU A C 1
ATOM 847 O O . LEU A 1 104 ? 3.908 13.531 17.690 1.00 96.12 104 LEU A O 1
ATOM 851 N N . LEU A 1 105 ? 3.424 12.322 19.525 1.00 95.88 105 LEU A N 1
ATOM 852 C CA . LEU A 1 105 ? 4.793 11.865 19.766 1.00 95.88 105 LEU A CA 1
ATOM 853 C C . LEU A 1 105 ? 5.306 11.008 18.601 1.00 95.88 105 LEU A C 1
ATOM 855 O O . LEU A 1 105 ? 6.396 11.254 18.086 1.00 95.88 105 LEU A O 1
ATOM 859 N N . CYS A 1 106 ? 4.515 10.037 18.143 1.00 94.56 106 CYS A N 1
ATOM 860 C CA . CYS A 1 106 ? 4.877 9.199 17.005 1.00 94.56 106 CYS A CA 1
ATOM 861 C C . CYS A 1 106 ? 5.070 10.021 15.723 1.00 94.56 106 CYS A C 1
ATOM 863 O O . CYS A 1 106 ? 6.043 9.803 15.011 1.00 94.56 106 CYS A O 1
ATOM 865 N N . LEU A 1 107 ? 4.187 10.978 15.430 1.00 93.62 107 LEU A N 1
ATOM 866 C CA . LEU A 1 107 ? 4.303 11.839 14.249 1.00 93.62 107 LEU A CA 1
ATOM 867 C C . LEU A 1 107 ? 5.517 12.767 14.321 1.00 93.62 107 LEU A C 1
ATOM 869 O O . LEU A 1 107 ? 6.189 12.967 13.307 1.00 93.62 107 LEU A O 1
ATOM 873 N N . LEU A 1 108 ? 5.830 13.292 15.508 1.00 91.25 108 LEU A N 1
ATOM 874 C CA . LEU A 1 108 ? 7.043 14.071 15.732 1.00 91.25 108 LEU A CA 1
ATOM 875 C C . LEU A 1 108 ? 8.284 13.237 15.390 1.00 91.25 108 LEU A C 1
ATOM 877 O O . LEU A 1 108 ? 9.123 13.686 14.619 1.00 91.25 108 LEU A O 1
ATOM 881 N N . VAL A 1 109 ? 8.373 12.006 15.898 1.00 89.25 109 VAL A N 1
ATOM 882 C CA . VAL A 1 109 ? 9.524 11.126 15.647 1.00 89.25 109 VAL A CA 1
ATOM 883 C C . VAL A 1 109 ? 9.579 10.669 14.186 1.00 89.25 109 VAL A C 1
ATOM 885 O O . VAL A 1 109 ? 10.576 10.888 13.507 1.00 89.25 109 VAL A O 1
ATOM 888 N N . TYR A 1 110 ? 8.513 10.058 13.670 1.00 86.69 110 TYR A N 1
ATOM 889 C CA . TYR A 1 110 ? 8.545 9.356 12.383 1.00 86.69 110 TYR A CA 1
ATOM 890 C C . TYR A 1 110 ? 8.392 10.257 11.158 1.00 86.69 110 TYR A C 1
ATOM 892 O O . TYR A 1 110 ? 8.966 9.945 10.113 1.00 86.69 110 TYR A O 1
ATOM 900 N N . SER A 1 111 ? 7.619 11.341 11.262 1.00 82.75 111 SER A N 1
ATOM 901 C CA . SER A 1 111 ? 7.318 12.213 10.122 1.00 82.75 111 SER A CA 1
ATOM 902 C C . SER A 1 111 ? 8.053 13.543 10.199 1.00 82.75 111 SER A C 1
ATOM 904 O O . SER A 1 111 ? 8.611 13.963 9.191 1.00 82.75 111 SER A O 1
ATOM 906 N N . VAL A 1 112 ? 8.089 14.208 11.358 1.00 81.88 112 VAL A N 1
ATOM 907 C CA . VAL A 1 112 ? 8.773 15.508 11.476 1.00 81.88 112 VAL A CA 1
ATOM 908 C C . VAL A 1 112 ? 10.283 15.305 11.500 1.00 81.88 112 VAL A C 1
ATOM 910 O O . VAL A 1 112 ? 10.949 15.715 10.556 1.00 81.88 112 VAL A O 1
ATOM 913 N N . ILE A 1 113 ? 10.817 14.613 12.513 1.00 82.69 113 ILE A N 1
ATOM 914 C CA . ILE A 1 113 ? 12.260 14.363 12.640 1.00 82.69 113 ILE A CA 1
ATOM 915 C C . ILE A 1 113 ? 12.755 13.494 11.473 1.00 82.69 113 ILE A C 1
ATOM 917 O O . ILE A 1 113 ? 13.795 13.795 10.895 1.00 82.69 113 ILE A O 1
ATOM 921 N N . GLY A 1 114 ? 11.975 12.488 11.056 1.00 75.94 114 GLY A N 1
ATOM 922 C CA . GLY A 1 114 ? 12.309 11.608 9.924 1.00 75.94 114 GLY A CA 1
ATOM 923 C C . GLY A 1 114 ? 12.420 12.293 8.559 1.00 75.94 114 GLY A C 1
ATOM 924 O O . GLY A 1 114 ? 13.077 11.755 7.675 1.00 75.94 114 GLY A O 1
ATOM 925 N N . THR A 1 115 ? 11.821 13.475 8.374 1.00 74.81 115 THR A N 1
ATOM 926 C CA . THR A 1 115 ? 11.915 14.234 7.110 1.00 74.81 115 THR A CA 1
ATOM 927 C C . THR A 1 115 ? 13.056 15.266 7.130 1.00 74.81 115 THR A C 1
ATOM 929 O O . THR A 1 115 ? 13.362 15.860 6.092 1.00 74.81 115 THR A O 1
ATOM 932 N N . ILE A 1 116 ? 13.703 15.496 8.282 1.00 78.81 116 ILE A N 1
ATOM 933 C CA . ILE A 1 116 ? 14.814 16.451 8.405 1.00 78.81 116 ILE A CA 1
ATOM 934 C C . ILE A 1 116 ? 16.058 15.878 7.706 1.00 78.81 116 ILE A C 1
ATOM 936 O O . ILE A 1 116 ? 16.525 14.795 8.068 1.00 78.81 116 ILE A O 1
ATOM 940 N N . PRO A 1 117 ? 16.647 16.600 6.731 1.00 73.19 117 PRO A N 1
ATOM 941 C CA . PRO A 1 117 ? 17.864 16.153 6.066 1.00 73.19 117 PRO A CA 1
ATOM 942 C C . PRO A 1 117 ? 18.994 15.870 7.064 1.00 73.19 117 PRO A C 1
ATOM 944 O O . PRO A 1 117 ? 19.214 16.646 7.990 1.00 73.19 117 PRO A O 1
ATOM 947 N N . LYS A 1 118 ? 19.755 14.796 6.817 1.00 75.81 118 LYS A N 1
ATOM 948 C CA . LYS A 1 118 ? 20.896 14.311 7.626 1.00 75.81 118 LYS A CA 1
ATOM 949 C C . LYS A 1 118 ? 20.555 13.632 8.958 1.00 75.81 118 LYS A C 1
ATOM 951 O O . LYS A 1 118 ? 21.474 13.124 9.593 1.00 75.81 118 LYS A O 1
ATOM 956 N N . ILE A 1 119 ? 19.288 13.561 9.364 1.00 76.56 119 ILE A N 1
ATOM 957 C CA . ILE A 1 119 ? 18.883 12.712 10.490 1.00 76.56 119 ILE A CA 1
ATOM 958 C C . ILE A 1 119 ? 18.447 11.356 9.937 1.00 76.56 119 ILE A C 1
ATOM 960 O O . ILE A 1 119 ? 17.449 11.252 9.228 1.00 76.56 119 ILE A O 1
ATOM 964 N N . THR A 1 120 ? 19.200 10.302 10.248 1.00 68.25 120 THR A N 1
ATOM 965 C CA . THR A 1 120 ? 18.870 8.935 9.836 1.00 68.25 120 THR A CA 1
ATOM 966 C C . THR A 1 120 ? 17.991 8.268 10.888 1.00 68.25 120 THR A C 1
ATOM 968 O O . THR A 1 120 ? 18.461 7.765 11.905 1.00 68.25 120 THR A O 1
ATOM 971 N N . LEU A 1 121 ? 16.684 8.238 10.637 1.00 72.44 121 LEU A N 1
ATOM 972 C CA . LEU A 1 121 ? 15.756 7.401 11.391 1.00 72.44 121 LEU A CA 1
ATOM 973 C C . LEU A 1 121 ? 15.528 6.101 10.623 1.00 72.44 121 LEU A C 1
ATOM 975 O O . LEU A 1 121 ? 14.983 6.112 9.522 1.00 72.44 121 LEU A O 1
ATOM 979 N N . GLY A 1 122 ? 15.944 4.978 11.210 1.00 69.56 122 GLY A N 1
ATOM 980 C CA . GLY A 1 122 ? 15.674 3.640 10.683 1.00 69.56 122 GLY A CA 1
ATOM 981 C C . GLY A 1 122 ? 14.195 3.286 10.824 1.00 69.56 122 GLY A C 1
ATOM 982 O O . GLY A 1 122 ? 13.813 2.538 11.721 1.00 69.56 122 GLY A O 1
ATOM 983 N N . VAL A 1 123 ? 13.345 3.865 9.977 1.00 73.44 123 VAL A N 1
ATOM 984 C CA . VAL A 1 123 ? 11.905 3.605 9.991 1.00 73.44 123 VAL A CA 1
ATOM 985 C C . VAL A 1 123 ? 11.629 2.297 9.266 1.00 73.44 123 VAL A C 1
ATOM 987 O O . VAL A 1 123 ? 11.782 2.205 8.052 1.00 73.44 123 VAL A O 1
ATOM 990 N N . ASN A 1 124 ? 11.191 1.283 10.012 1.00 86.31 124 ASN A N 1
ATOM 991 C CA . ASN A 1 124 ? 10.648 0.069 9.416 1.00 86.31 124 ASN A CA 1
ATOM 992 C C . ASN A 1 124 ? 9.131 0.199 9.209 1.00 86.31 124 ASN A C 1
ATOM 994 O O . ASN A 1 124 ? 8.439 0.945 9.907 1.00 86.31 124 ASN A O 1
ATOM 998 N N . TYR A 1 125 ? 8.587 -0.537 8.238 1.00 89.62 125 TYR A N 1
ATOM 999 C CA . TYR A 1 125 ? 7.148 -0.467 7.973 1.00 89.62 125 TYR A CA 1
ATOM 1000 C C . TYR A 1 125 ? 6.280 -1.034 9.090 1.00 89.62 125 TYR A C 1
ATOM 1002 O O . TYR A 1 125 ? 5.159 -0.568 9.246 1.00 89.62 125 TYR A O 1
ATOM 1010 N N . VAL A 1 126 ? 6.773 -1.970 9.905 1.00 93.31 126 VAL A N 1
ATOM 1011 C CA . VAL A 1 126 ? 5.989 -2.503 11.031 1.00 93.31 126 VAL A CA 1
ATOM 1012 C C . VAL A 1 126 ? 5.655 -1.393 12.026 1.00 93.31 126 VAL A C 1
ATOM 1014 O O . VAL A 1 126 ? 4.485 -1.197 12.356 1.00 93.31 126 VAL A O 1
ATOM 1017 N N . SER A 1 127 ? 6.654 -0.631 12.475 1.00 93.00 127 SER A N 1
ATOM 1018 C CA . SER A 1 127 ? 6.447 0.452 13.432 1.00 93.00 127 SER A CA 1
ATOM 1019 C C . SER A 1 127 ? 5.626 1.582 12.821 1.00 93.00 127 SER A C 1
ATOM 1021 O O . SER A 1 127 ? 4.724 2.101 13.477 1.00 93.00 127 SER A O 1
ATOM 1023 N N . TRP A 1 128 ? 5.837 1.898 11.541 1.00 94.50 128 TRP A N 1
ATOM 1024 C CA . TRP A 1 128 ? 4.997 2.861 10.834 1.00 94.50 128 TRP A CA 1
ATOM 1025 C C . TRP A 1 128 ? 3.527 2.419 10.751 1.00 94.50 128 TRP A C 1
ATOM 1027 O O . TRP A 1 128 ? 2.623 3.224 10.974 1.00 94.50 128 TRP A O 1
ATOM 1037 N N . PHE A 1 129 ? 3.256 1.135 10.502 1.00 96.75 129 PHE A N 1
ATOM 1038 C CA . PHE A 1 129 ? 1.888 0.610 10.469 1.00 96.75 129 PHE A CA 1
ATOM 1039 C C . PHE A 1 129 ? 1.206 0.699 11.834 1.00 96.75 129 PHE A C 1
ATOM 1041 O O . PHE A 1 129 ? 0.018 1.009 11.895 1.00 96.75 129 PHE A O 1
ATOM 1048 N N . VAL A 1 130 ? 1.954 0.525 12.928 1.00 97.06 130 VAL A N 1
ATOM 1049 C CA . VAL A 1 130 ? 1.457 0.776 14.291 1.00 97.06 130 VAL A CA 1
ATOM 1050 C C . VAL A 1 130 ? 1.068 2.250 14.477 1.00 97.06 130 VAL A C 1
ATOM 1052 O O . VAL A 1 130 ? 0.004 2.534 15.026 1.00 97.06 130 VAL A O 1
ATOM 1055 N N . VAL A 1 131 ? 1.857 3.202 13.965 1.00 97.06 131 VAL A N 1
ATOM 1056 C CA . VAL A 1 131 ? 1.499 4.634 14.011 1.00 97.06 131 VAL A CA 1
ATOM 1057 C C . VAL A 1 131 ? 0.207 4.908 13.238 1.00 97.06 131 VAL A C 1
ATOM 1059 O O . VAL A 1 131 ? -0.713 5.536 13.769 1.00 97.06 131 VAL A O 1
ATOM 1062 N N . LEU A 1 132 ? 0.089 4.393 12.010 1.00 97.88 132 LEU A N 1
ATOM 1063 C CA . LEU A 1 132 ? -1.136 4.511 11.209 1.00 97.88 132 LEU A CA 1
ATOM 1064 C C . LEU A 1 132 ? -2.345 3.872 11.901 1.00 97.88 132 LEU A C 1
ATOM 1066 O O . LEU A 1 132 ? -3.458 4.394 11.811 1.00 97.88 132 LEU A O 1
ATOM 1070 N N . TYR A 1 133 ? -2.130 2.767 12.616 1.00 98.12 133 TYR A N 1
ATOM 1071 C CA . TYR A 1 133 ? -3.159 2.104 13.405 1.00 98.12 133 TYR A CA 1
ATOM 1072 C C . TYR A 1 133 ? -3.683 2.991 14.531 1.00 98.12 133 TYR A C 1
ATOM 1074 O O . TYR A 1 133 ? -4.899 3.103 14.703 1.00 98.12 133 TYR A O 1
ATOM 1082 N N . PHE A 1 134 ? -2.799 3.666 15.272 1.00 98.12 134 PHE A N 1
ATOM 1083 C CA . PHE A 1 134 ? -3.210 4.631 16.294 1.00 98.12 134 PHE A CA 1
ATOM 1084 C C . PHE A 1 134 ? -4.005 5.786 15.681 1.00 98.12 134 PHE A C 1
ATOM 1086 O O . PHE A 1 134 ? -5.097 6.095 16.149 1.00 98.12 134 PHE A O 1
ATOM 1093 N N . ILE A 1 135 ? -3.551 6.349 14.557 1.00 97.94 135 ILE A N 1
ATOM 1094 C CA . ILE A 1 135 ? -4.292 7.407 13.850 1.00 97.94 135 ILE A CA 1
ATOM 1095 C C . ILE A 1 135 ? -5.698 6.926 13.457 1.00 97.94 135 ILE A C 1
ATOM 1097 O O . ILE A 1 135 ? -6.699 7.570 13.782 1.00 97.94 135 ILE A O 1
ATOM 1101 N N . ALA A 1 136 ? -5.799 5.778 12.788 1.00 98.00 136 ALA A N 1
ATOM 1102 C CA . ALA A 1 136 ? -7.070 5.250 12.302 1.00 98.00 136 ALA A CA 1
ATOM 1103 C C . ALA A 1 136 ? -8.027 4.853 13.440 1.00 98.00 136 ALA A C 1
ATOM 1105 O O . ALA A 1 136 ? -9.224 5.153 13.383 1.00 98.00 136 ALA A O 1
ATOM 1106 N N . SER A 1 137 ? -7.509 4.218 14.493 1.00 97.69 137 SER A N 1
ATOM 1107 C CA . SER A 1 137 ? -8.299 3.828 15.665 1.00 97.69 137 SER A CA 1
ATOM 1108 C C . SER A 1 137 ? -8.755 5.039 16.479 1.00 97.69 137 SER A C 1
ATOM 1110 O O . SER A 1 137 ? -9.904 5.071 16.916 1.00 97.69 137 SER A O 1
ATOM 1112 N N . TYR A 1 138 ? -7.936 6.088 16.603 1.00 97.62 138 TYR A N 1
ATOM 1113 C CA . TYR A 1 138 ? -8.355 7.354 17.206 1.00 97.62 138 TYR A CA 1
ATOM 1114 C C . TYR A 1 138 ? -9.539 7.965 16.457 1.00 97.62 138 TYR A C 1
ATOM 1116 O O . TYR A 1 138 ? -10.563 8.281 17.064 1.00 97.62 138 TYR A O 1
ATOM 1124 N N . ILE A 1 139 ? -9.442 8.064 15.125 1.00 96.94 139 ILE A N 1
ATOM 1125 C CA . ILE A 1 139 ? -10.527 8.582 14.279 1.00 96.94 139 ILE A CA 1
ATOM 1126 C C . ILE A 1 139 ? -11.802 7.748 14.468 1.00 96.94 139 ILE A C 1
ATOM 1128 O O . ILE A 1 139 ? -12.902 8.303 14.512 1.00 96.94 139 ILE A O 1
ATOM 1132 N N . ARG A 1 140 ? -11.675 6.422 14.609 1.00 96.38 140 ARG A N 1
ATOM 1133 C CA . ARG A 1 140 ? -12.808 5.513 14.831 1.00 96.38 140 ARG A CA 1
ATOM 1134 C C . ARG A 1 140 ? -13.452 5.664 16.211 1.00 96.38 140 ARG A C 1
ATOM 1136 O O . ARG A 1 140 ? -14.675 5.544 16.313 1.00 96.38 140 ARG A O 1
ATOM 1143 N N . LEU A 1 141 ? -12.651 5.844 17.259 1.00 95.88 141 LEU A N 1
ATOM 1144 C CA . LEU A 1 141 ? -13.107 5.844 18.651 1.00 95.88 141 LEU A CA 1
ATOM 1145 C C . LEU A 1 141 ? -13.589 7.222 19.109 1.00 95.88 141 LEU A C 1
ATOM 1147 O O . LEU A 1 141 ? -14.629 7.314 19.756 1.00 95.88 141 LEU A O 1
ATOM 1151 N N . TYR A 1 142 ? -12.873 8.284 18.739 1.00 95.00 142 TYR A N 1
ATOM 1152 C CA . TYR A 1 142 ? -13.062 9.628 19.294 1.00 95.00 142 TYR A CA 1
ATOM 1153 C C . TYR A 1 142 ? -13.506 10.675 18.268 1.00 95.00 142 TYR A C 1
ATOM 1155 O O . TYR A 1 142 ? -13.858 11.787 18.655 1.00 95.00 142 TYR A O 1
ATOM 1163 N N . ARG A 1 143 ? -13.562 10.304 16.979 1.00 90.69 143 ARG A N 1
ATOM 1164 C CA . ARG A 1 143 ? -13.703 11.215 15.828 1.00 90.69 143 ARG A CA 1
ATOM 1165 C C . ARG A 1 143 ? -12.470 12.106 15.652 1.00 90.69 143 ARG A C 1
ATOM 1167 O O . ARG A 1 143 ? -11.604 12.202 16.515 1.00 90.69 143 ARG A O 1
ATOM 1174 N N . PHE A 1 144 ? -12.366 12.730 14.483 1.00 89.38 144 PHE A N 1
ATOM 1175 C CA . PHE A 1 144 ? -11.279 13.668 14.219 1.00 89.38 144 PHE A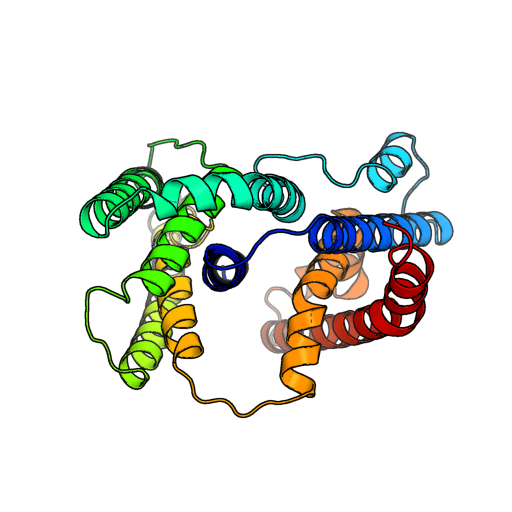 CA 1
ATOM 1176 C C . PHE A 1 144 ? -11.472 14.939 15.071 1.00 89.38 144 PHE A C 1
ATOM 1178 O O . PHE A 1 144 ? -12.608 15.414 15.153 1.00 89.38 144 PHE A O 1
ATOM 1185 N N . PRO A 1 145 ? -10.412 15.503 15.688 1.00 86.12 145 PRO A N 1
ATOM 1186 C CA . PRO A 1 145 ? -10.551 16.637 16.610 1.00 86.12 145 PRO A CA 1
ATOM 1187 C C . PRO A 1 145 ? -11.152 17.889 15.960 1.00 86.12 145 PRO A C 1
ATOM 1189 O O . PRO A 1 145 ? -11.823 18.676 16.623 1.00 86.12 145 PRO A O 1
ATOM 1192 N N . ILE A 1 146 ? -10.924 18.064 14.655 1.00 88.50 146 ILE A N 1
ATOM 1193 C CA . ILE A 1 146 ? -11.396 19.212 13.881 1.00 88.50 146 ILE A CA 1
ATOM 1194 C C . ILE A 1 146 ? -12.620 18.795 13.063 1.00 88.50 146 ILE A C 1
ATOM 1196 O O . ILE A 1 146 ? -12.581 17.836 12.291 1.00 88.50 146 ILE A O 1
ATOM 1200 N N . LYS A 1 147 ? -13.724 19.534 13.194 1.00 89.88 147 LYS A N 1
ATOM 1201 C CA . LYS A 1 147 ? -14.901 19.321 12.345 1.00 89.88 147 LYS A CA 1
ATOM 1202 C C . LYS A 1 147 ? -14.634 19.895 10.956 1.00 89.88 147 LYS A C 1
ATOM 1204 O O . LYS A 1 147 ? -14.619 21.106 10.773 1.00 89.88 147 LYS A O 1
ATOM 1209 N N . ILE A 1 148 ? -14.447 19.013 9.983 1.00 92.94 148 ILE A N 1
ATOM 1210 C CA . ILE A 1 148 ? -14.257 19.353 8.571 1.00 92.94 148 ILE A CA 1
ATOM 1211 C C . ILE A 1 148 ? -15.363 18.648 7.784 1.00 92.94 148 ILE A C 1
ATOM 1213 O O . ILE A 1 148 ? -15.624 17.465 8.006 1.00 92.94 148 ILE A O 1
ATOM 1217 N N . SER A 1 149 ? -16.045 19.379 6.899 1.00 94.31 149 SER A N 1
ATOM 1218 C CA . SER A 1 149 ? -17.095 18.809 6.048 1.00 94.31 149 SER A CA 1
ATOM 1219 C C . SER A 1 149 ? -16.505 17.829 5.030 1.00 94.31 149 SER A C 1
ATOM 1221 O O . SER A 1 149 ? -15.353 17.968 4.618 1.00 94.31 149 SER A O 1
ATOM 1223 N N . ASN A 1 150 ? -17.299 16.862 4.561 1.00 93.94 150 ASN A N 1
ATOM 1224 C CA . ASN A 1 150 ? -16.808 15.885 3.586 1.00 93.94 150 ASN A CA 1
ATOM 1225 C C . ASN A 1 150 ? -16.318 16.547 2.280 1.00 93.94 150 ASN A C 1
ATOM 1227 O O . ASN A 1 150 ? -15.279 16.183 1.737 1.00 93.94 150 ASN A O 1
ATOM 1231 N N . ARG A 1 151 ? -17.013 17.597 1.815 1.00 94.81 151 ARG A N 1
ATOM 1232 C CA . ARG A 1 151 ? -16.587 18.394 0.650 1.00 94.81 151 ARG A CA 1
ATOM 1233 C C . ARG A 1 151 ? -15.201 19.010 0.860 1.00 94.81 151 ARG A C 1
ATOM 1235 O O . ARG A 1 151 ? -14.381 18.985 -0.052 1.00 94.81 151 ARG A O 1
ATOM 1242 N N . ASN A 1 152 ? -14.929 19.522 2.059 1.00 96.06 152 ASN A N 1
ATOM 1243 C CA . ASN A 1 152 ? -13.631 20.104 2.386 1.00 96.06 152 ASN A CA 1
ATOM 1244 C C . ASN A 1 152 ? -12.537 19.033 2.473 1.00 96.06 152 ASN A C 1
ATOM 1246 O O . ASN A 1 152 ? -11.427 19.297 2.032 1.00 96.06 152 ASN A O 1
ATOM 1250 N N . TRP A 1 153 ? -12.835 17.816 2.944 1.00 96.50 153 TRP A N 1
ATOM 1251 C CA . TRP A 1 153 ? -11.889 16.695 2.846 1.00 96.50 153 TRP A CA 1
ATOM 1252 C C . TRP A 1 153 ? -11.542 16.340 1.396 1.00 96.50 153 TRP A C 1
ATOM 1254 O O . TRP A 1 153 ? -10.379 16.060 1.105 1.00 96.50 153 TRP A O 1
ATOM 1264 N N . GLY A 1 154 ? -12.510 16.418 0.479 1.00 96.19 154 GLY A N 1
ATOM 1265 C CA . GLY A 1 154 ? -12.265 16.272 -0.959 1.00 96.19 154 GLY A CA 1
ATOM 1266 C C . GLY A 1 154 ? -11.310 17.344 -1.498 1.00 96.19 154 GLY A C 1
ATOM 1267 O O . GLY A 1 154 ? -10.315 17.016 -2.144 1.00 96.19 154 GLY A O 1
ATOM 1268 N N . TRP A 1 155 ? -11.543 18.616 -1.156 1.00 97.62 155 TRP A N 1
ATOM 1269 C CA . TRP A 1 155 ? -10.639 19.712 -1.530 1.00 97.62 155 TRP A CA 1
ATOM 1270 C C . TRP A 1 155 ? -9.247 19.583 -0.911 1.00 97.62 155 TRP A C 1
ATOM 1272 O O . TRP A 1 155 ? -8.258 19.799 -1.603 1.00 97.62 155 TRP A O 1
ATOM 1282 N N . LEU A 1 156 ? -9.150 19.186 0.360 1.00 97.06 156 LEU A N 1
ATOM 1283 C CA . LEU A 1 156 ? -7.871 18.936 1.028 1.00 97.06 156 LEU A CA 1
ATOM 1284 C C . LEU A 1 156 ? -7.113 17.772 0.384 1.00 97.06 156 LEU A C 1
ATOM 1286 O O . LEU A 1 156 ? -5.896 17.840 0.246 1.00 97.06 156 LEU A O 1
ATOM 1290 N N . THR A 1 157 ? -7.825 16.735 -0.061 1.00 96.62 157 THR A N 1
ATOM 1291 C CA . THR A 1 157 ? -7.231 15.630 -0.822 1.00 96.62 157 THR A CA 1
ATOM 1292 C C . THR A 1 157 ? -6.634 16.148 -2.125 1.00 96.62 157 THR A C 1
ATOM 1294 O O . THR A 1 157 ? -5.447 15.944 -2.370 1.00 96.62 157 THR A O 1
ATOM 1297 N N . LEU A 1 158 ? -7.404 16.898 -2.918 1.00 97.19 158 LEU A N 1
ATOM 1298 C CA . LEU A 1 158 ? -6.906 17.493 -4.159 1.00 97.19 158 LEU A CA 1
ATOM 1299 C C . LEU A 1 158 ? -5.705 18.418 -3.908 1.00 97.19 158 LEU A C 1
ATOM 1301 O O . LEU A 1 158 ? -4.685 18.300 -4.581 1.00 97.19 158 LEU A O 1
ATOM 1305 N N . LEU A 1 159 ? -5.796 19.289 -2.902 1.00 97.75 159 LEU A N 1
ATOM 1306 C CA . LEU A 1 159 ? -4.719 20.199 -2.522 1.00 97.75 159 LEU A CA 1
ATOM 1307 C C . LEU A 1 159 ? -3.450 19.437 -2.118 1.00 97.75 159 LEU A C 1
ATOM 1309 O O . LEU A 1 159 ? -2.366 19.780 -2.576 1.00 97.75 159 LEU A O 1
ATOM 1313 N N . SER A 1 160 ? -3.567 18.375 -1.316 1.00 96.50 160 SER A N 1
ATOM 1314 C CA . SER A 1 160 ? -2.422 17.547 -0.912 1.00 96.50 160 SER A CA 1
ATOM 1315 C C . SER A 1 160 ? -1.751 16.834 -2.091 1.00 96.50 160 SER A C 1
ATOM 1317 O O . SER A 1 160 ? -0.522 16.743 -2.130 1.00 96.50 160 SER A O 1
ATOM 1319 N N . ILE A 1 161 ? -2.528 16.403 -3.093 1.00 95.88 161 ILE A N 1
ATOM 1320 C CA . ILE A 1 161 ? -2.009 15.815 -4.335 1.00 95.88 161 ILE A CA 1
ATOM 1321 C C . ILE A 1 161 ? -1.227 16.867 -5.124 1.00 95.88 161 ILE A C 1
ATOM 1323 O O . ILE A 1 161 ? -0.091 16.611 -5.523 1.00 95.88 161 ILE A O 1
ATOM 1327 N N . LEU A 1 162 ? -1.799 18.062 -5.297 1.00 96.25 162 LEU A N 1
ATOM 1328 C CA . LEU A 1 162 ? -1.153 19.165 -6.009 1.00 96.25 162 LEU A CA 1
ATOM 1329 C C . LEU A 1 162 ? 0.132 19.621 -5.308 1.00 96.25 162 LEU A C 1
ATOM 1331 O O . LEU A 1 162 ? 1.151 19.785 -5.971 1.00 96.25 162 LEU A O 1
ATOM 1335 N N . ILE A 1 163 ? 0.123 19.751 -3.978 1.00 95.69 163 ILE A N 1
ATOM 1336 C CA . ILE A 1 163 ? 1.320 20.084 -3.189 1.00 95.69 163 ILE A CA 1
ATOM 1337 C C . ILE A 1 163 ? 2.377 18.981 -3.319 1.00 95.69 163 ILE A C 1
ATOM 1339 O O . ILE A 1 163 ? 3.556 19.282 -3.494 1.00 95.69 163 ILE A O 1
ATOM 1343 N N . SER A 1 164 ? 1.977 17.706 -3.290 1.00 94.06 164 SER A N 1
ATOM 1344 C CA . SER A 1 164 ? 2.898 16.579 -3.486 1.00 94.06 164 SER A CA 1
ATOM 1345 C C . SER A 1 164 ? 3.556 16.629 -4.869 1.00 94.06 164 SER A C 1
ATOM 1347 O O . SER A 1 164 ? 4.777 16.526 -4.966 1.00 94.06 164 SER A O 1
ATOM 1349 N N . MET A 1 165 ? 2.780 16.867 -5.932 1.00 94.06 165 MET A N 1
ATOM 1350 C CA . MET A 1 165 ? 3.302 17.030 -7.295 1.00 94.06 165 MET A CA 1
ATOM 1351 C C . MET A 1 165 ? 4.224 18.249 -7.412 1.00 94.06 165 MET A C 1
ATOM 1353 O O . MET A 1 165 ? 5.327 18.133 -7.944 1.00 94.06 165 MET A O 1
ATOM 1357 N N . ALA A 1 166 ? 3.810 19.394 -6.867 1.00 94.69 166 ALA A N 1
ATOM 1358 C CA . ALA A 1 166 ? 4.606 20.615 -6.853 1.00 94.69 166 ALA A CA 1
ATOM 1359 C C . ALA A 1 166 ? 5.931 20.420 -6.103 1.00 94.69 166 ALA A C 1
ATOM 1361 O O . ALA A 1 166 ? 6.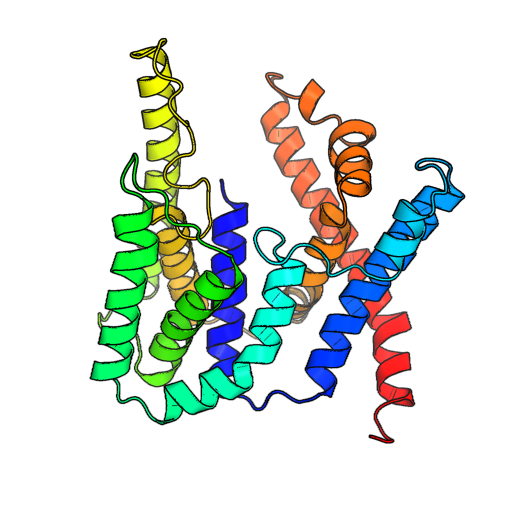957 20.916 -6.554 1.00 94.69 166 ALA A O 1
ATOM 1362 N N . SER A 1 167 ? 5.939 19.643 -5.012 1.00 92.75 167 SER A N 1
ATOM 1363 C CA . SER A 1 167 ? 7.165 19.326 -4.271 1.00 92.75 167 SER A CA 1
ATOM 1364 C C . SER A 1 167 ? 8.170 18.545 -5.123 1.00 92.75 167 SER A C 1
ATOM 1366 O O . SER A 1 167 ? 9.359 18.841 -5.076 1.00 92.75 167 SER A O 1
ATOM 1368 N N . VAL A 1 168 ? 7.705 17.611 -5.960 1.00 92.62 168 VAL A N 1
ATOM 1369 C CA . VAL A 1 168 ? 8.567 16.851 -6.879 1.00 92.62 168 VAL A CA 1
ATOM 1370 C C . VAL A 1 168 ? 9.122 17.759 -7.975 1.00 92.62 168 VAL A C 1
ATOM 1372 O O . VAL A 1 168 ? 10.318 17.718 -8.245 1.00 92.62 168 VAL A O 1
ATOM 1375 N N . VAL A 1 169 ? 8.286 18.616 -8.572 1.00 93.25 169 VAL A N 1
ATOM 1376 C CA . VAL A 1 169 ? 8.726 19.586 -9.592 1.00 93.25 169 VAL A CA 1
ATOM 1377 C C . VAL A 1 169 ? 9.742 20.570 -9.009 1.00 93.25 169 VAL A C 1
ATOM 1379 O O . VAL A 1 169 ? 10.778 20.823 -9.618 1.00 93.25 169 VAL A O 1
ATOM 1382 N N . PHE A 1 170 ? 9.487 21.079 -7.804 1.00 92.75 170 PHE A N 1
ATOM 1383 C CA . PHE A 1 170 ? 10.397 21.971 -7.093 1.00 92.75 170 PHE A CA 1
ATOM 1384 C C . PHE A 1 170 ? 11.743 21.299 -6.798 1.00 92.75 170 PHE A C 1
ATOM 1386 O O . PHE A 1 170 ? 12.789 21.885 -7.062 1.00 92.75 170 PHE A O 1
ATOM 1393 N N . MET A 1 171 ? 11.736 20.057 -6.304 1.00 91.50 171 MET A N 1
ATOM 1394 C CA . MET A 1 171 ? 12.967 19.307 -6.033 1.00 91.50 171 MET A CA 1
ATOM 1395 C C . MET A 1 171 ? 13.719 18.934 -7.317 1.00 91.50 171 MET A C 1
ATOM 1397 O O . MET A 1 171 ? 14.949 18.945 -7.320 1.00 91.50 171 MET A O 1
ATOM 1401 N N . ALA A 1 172 ? 13.008 18.659 -8.414 1.00 91.12 172 ALA A N 1
ATOM 1402 C CA . ALA A 1 172 ? 13.613 18.461 -9.729 1.00 91.12 172 ALA A CA 1
ATOM 1403 C C . ALA A 1 172 ? 14.314 19.737 -10.210 1.00 91.12 172 ALA A C 1
ATOM 1405 O O . ALA A 1 172 ? 15.488 19.689 -10.564 1.00 91.12 172 ALA A O 1
ATOM 1406 N N . TRP A 1 173 ? 13.636 20.888 -10.143 1.00 92.44 173 TRP A N 1
ATOM 1407 C CA . TRP A 1 173 ? 14.237 22.186 -10.452 1.00 92.44 173 TRP A CA 1
ATOM 1408 C C . TRP A 1 173 ? 15.459 22.466 -9.566 1.00 92.44 173 TRP A C 1
ATOM 1410 O O . TRP A 1 173 ? 16.527 22.795 -10.078 1.00 92.44 173 TRP A O 1
ATOM 1420 N N . LEU A 1 174 ? 15.358 22.237 -8.254 1.00 90.19 174 LEU A N 1
ATOM 1421 C CA . LEU A 1 174 ? 16.466 22.425 -7.314 1.00 90.19 174 LEU A CA 1
ATOM 1422 C C . LEU A 1 174 ? 17.679 21.548 -7.667 1.00 90.19 174 LEU A C 1
ATOM 1424 O O . LEU A 1 174 ? 18.816 22.012 -7.586 1.00 90.19 174 LEU A O 1
ATOM 1428 N N . SER A 1 175 ? 17.442 20.311 -8.112 1.00 89.44 175 SER A N 1
ATOM 1429 C CA . SER A 1 175 ? 18.490 19.407 -8.596 1.00 89.44 175 SER A CA 1
ATOM 1430 C C . SER A 1 175 ? 19.201 19.934 -9.846 1.00 89.44 175 SER A C 1
ATOM 1432 O O . SER A 1 175 ? 20.375 19.626 -10.033 1.00 89.44 175 SER A O 1
ATOM 1434 N N . THR A 1 176 ? 18.531 20.731 -10.688 1.00 87.94 176 THR A N 1
ATOM 1435 C CA . THR A 1 176 ? 19.167 21.375 -11.855 1.00 87.94 176 THR A CA 1
ATOM 1436 C C . THR A 1 176 ? 20.003 22.598 -11.477 1.00 87.94 176 THR A C 1
ATOM 1438 O O . THR A 1 176 ? 21.022 22.858 -12.107 1.00 87.94 176 THR A O 1
ATOM 1441 N N . VAL A 1 177 ? 19.614 23.326 -10.425 1.00 89.44 177 VAL A N 1
ATOM 1442 C CA . VAL A 1 177 ? 20.343 24.512 -9.938 1.00 89.44 177 VAL A CA 1
ATOM 1443 C C . VAL A 1 177 ? 21.587 24.112 -9.138 1.00 89.44 177 VAL A C 1
ATOM 1445 O O . VAL A 1 177 ? 22.632 24.750 -9.242 1.00 89.44 177 VAL A O 1
ATOM 1448 N N . PHE A 1 178 ? 21.504 23.035 -8.354 1.00 86.88 178 PHE A N 1
ATOM 1449 C CA . PHE A 1 178 ? 22.587 22.550 -7.494 1.00 86.88 178 PHE A CA 1
ATOM 1450 C C . PHE A 1 178 ? 23.169 21.223 -7.997 1.00 86.88 178 PHE A C 1
ATOM 1452 O O . PHE A 1 178 ? 23.184 20.234 -7.267 1.00 86.88 178 PHE A O 1
ATOM 1459 N N . VAL A 1 179 ? 23.697 21.220 -9.225 1.00 74.69 179 VAL A N 1
ATOM 1460 C CA . VAL A 1 179 ? 24.166 20.023 -9.961 1.00 74.69 179 VAL A CA 1
ATOM 1461 C C . VAL A 1 179 ? 25.111 19.116 -9.152 1.00 74.69 179 VAL A C 1
ATOM 1463 O O . VAL A 1 179 ? 25.033 17.897 -9.249 1.00 74.69 179 VAL A O 1
ATOM 1466 N N . ASN A 1 180 ? 25.962 19.685 -8.293 1.00 76.81 180 ASN A N 1
ATOM 1467 C CA . ASN A 1 180 ? 26.947 18.921 -7.509 1.00 76.81 180 ASN A CA 1
ATOM 1468 C C . ASN A 1 180 ? 26.396 18.331 -6.199 1.00 76.81 180 ASN A C 1
ATOM 1470 O O . ASN A 1 180 ? 27.130 17.691 -5.445 1.00 76.81 180 ASN A O 1
ATOM 1474 N N . LYS A 1 181 ? 25.123 18.570 -5.879 1.00 73.81 181 LYS A N 1
ATOM 1475 C CA . LYS A 1 181 ? 24.454 17.993 -4.715 1.00 73.81 181 LYS A CA 1
ATOM 1476 C C . LYS A 1 181 ? 23.396 17.046 -5.255 1.00 73.81 181 LYS A C 1
ATOM 1478 O O . LYS A 1 181 ? 22.384 17.513 -5.752 1.00 73.81 181 LYS A O 1
ATOM 1483 N N . ASN A 1 182 ? 23.636 15.737 -5.172 1.00 79.75 182 ASN A N 1
ATOM 1484 C CA . ASN A 1 182 ? 22.693 14.683 -5.572 1.00 79.75 182 ASN A CA 1
ATOM 1485 C C . ASN A 1 182 ? 21.371 14.800 -4.788 1.00 79.75 182 ASN A C 1
ATOM 1487 O O . ASN A 1 182 ? 21.165 14.119 -3.783 1.00 79.75 182 ASN A O 1
ATOM 1491 N N . ILE A 1 183 ? 20.499 15.717 -5.207 1.00 83.44 183 ILE A N 1
ATOM 1492 C CA . ILE A 1 183 ? 19.273 16.067 -4.504 1.00 83.44 183 ILE A CA 1
ATOM 1493 C C . ILE A 1 183 ? 18.197 15.038 -4.867 1.00 83.44 183 ILE A C 1
ATOM 1495 O O . ILE A 1 183 ? 17.852 14.881 -6.039 1.00 83.44 183 ILE A O 1
ATOM 1499 N N . PRO A 1 184 ? 17.622 14.337 -3.879 1.00 85.38 184 PRO A N 1
ATOM 1500 C CA . PRO A 1 184 ? 16.583 13.350 -4.131 1.00 85.38 184 PRO A CA 1
ATOM 1501 C C . PRO A 1 184 ? 15.275 14.032 -4.555 1.00 85.38 184 PRO A C 1
ATOM 1503 O O . PRO A 1 184 ? 14.567 14.625 -3.742 1.00 85.38 184 PRO A O 1
ATOM 1506 N N . VAL A 1 185 ? 14.922 13.890 -5.834 1.00 88.31 185 VAL A N 1
ATOM 1507 C CA . VAL A 1 185 ? 13.744 14.521 -6.463 1.00 88.31 185 VAL A CA 1
ATOM 1508 C C . VAL A 1 185 ? 12.422 14.149 -5.774 1.00 88.31 185 VAL A C 1
ATOM 1510 O O . VAL A 1 185 ? 11.499 14.955 -5.694 1.00 88.31 185 VAL A O 1
ATOM 1513 N N . PHE A 1 186 ? 12.327 12.940 -5.218 1.00 86.50 186 PHE A N 1
ATOM 1514 C CA . PHE A 1 186 ? 11.115 12.443 -4.560 1.00 86.50 186 PHE A CA 1
ATOM 1515 C C . PHE A 1 186 ? 11.104 12.627 -3.039 1.00 86.50 186 PHE A C 1
ATOM 1517 O O . PHE A 1 186 ? 10.242 12.042 -2.392 1.00 86.50 186 PHE A O 1
ATOM 1524 N N . TRP A 1 187 ? 12.016 13.413 -2.455 1.00 86.19 187 TRP A N 1
ATOM 1525 C CA . TRP A 1 187 ? 12.244 13.486 -1.001 1.00 86.19 187 TRP A CA 1
ATOM 1526 C C . TRP A 1 187 ? 10.973 13.457 -0.143 1.00 86.19 187 TRP A C 1
ATOM 1528 O O . TRP A 1 187 ? 10.838 12.604 0.720 1.00 86.19 187 TRP A O 1
ATOM 1538 N N . PHE A 1 188 ? 10.001 14.336 -0.402 1.00 83.62 188 PHE A N 1
ATOM 1539 C CA . PHE A 1 188 ? 8.801 14.473 0.436 1.00 83.62 188 PHE A CA 1
ATOM 1540 C C . PHE A 1 188 ? 7.756 13.359 0.269 1.00 83.62 188 PHE A C 1
ATOM 1542 O O . PHE A 1 188 ? 6.788 13.310 1.027 1.00 83.62 188 PHE A O 1
ATOM 1549 N N . VAL A 1 189 ? 7.928 12.482 -0.719 1.00 85.44 189 VAL A N 1
ATOM 1550 C CA . VAL A 1 189 ? 6.957 11.451 -1.123 1.00 85.44 189 VAL A CA 1
ATOM 1551 C C . VAL A 1 189 ? 7.606 10.080 -1.360 1.00 85.44 189 VAL A C 1
ATOM 1553 O O . VAL A 1 189 ? 6.949 9.166 -1.864 1.00 85.44 189 VAL A O 1
ATOM 1556 N N . ALA A 1 190 ? 8.900 9.944 -1.060 1.00 82.50 190 ALA A N 1
ATOM 1557 C CA . ALA A 1 190 ? 9.689 8.754 -1.361 1.00 82.50 190 ALA A CA 1
ATOM 1558 C C . ALA A 1 190 ? 9.248 7.557 -0.512 1.00 82.50 190 ALA A C 1
ATOM 1560 O O . ALA A 1 190 ? 9.134 6.447 -1.037 1.00 82.50 190 ALA A O 1
ATOM 1561 N N . ASP A 1 191 ? 8.922 7.808 0.758 1.00 84.62 191 ASP A N 1
ATOM 1562 C CA . ASP A 1 191 ? 8.515 6.787 1.717 1.00 84.62 191 ASP A CA 1
ATOM 1563 C C . ASP A 1 191 ? 7.200 7.092 2.437 1.00 84.62 191 ASP A C 1
ATOM 1565 O O . ASP A 1 191 ? 6.715 8.222 2.496 1.00 84.62 191 ASP A O 1
ATOM 1569 N N . SER A 1 192 ? 6.601 6.032 2.983 1.00 84.38 192 SER A N 1
ATOM 1570 C CA . SER A 1 192 ? 5.267 6.046 3.594 1.00 84.38 192 SER A CA 1
ATOM 1571 C C . SER A 1 192 ? 5.166 6.938 4.832 1.00 84.38 192 SER A C 1
ATOM 1573 O O . SER A 1 192 ? 4.094 7.482 5.095 1.00 84.38 192 SER A O 1
ATOM 1575 N N . ASN A 1 193 ? 6.262 7.107 5.574 1.00 84.38 193 ASN A N 1
ATOM 1576 C CA . ASN A 1 193 ? 6.333 7.940 6.776 1.00 84.38 193 ASN A CA 1
ATOM 1577 C C . ASN A 1 193 ? 6.576 9.426 6.493 1.00 84.38 193 ASN A C 1
ATOM 1579 O O . ASN A 1 193 ? 6.443 10.243 7.410 1.00 84.38 193 ASN A O 1
ATOM 1583 N N . HIS A 1 194 ? 6.892 9.793 5.247 1.00 87.06 194 HIS A N 1
ATOM 1584 C CA . HIS A 1 194 ? 7.043 11.196 4.889 1.00 87.06 194 HIS A CA 1
ATOM 1585 C C . HIS A 1 194 ? 5.714 11.935 4.977 1.00 87.06 194 HIS A C 1
ATOM 1587 O O . HIS A 1 194 ? 4.636 11.406 4.684 1.00 87.06 194 HIS A O 1
ATOM 1593 N N . ILE A 1 195 ? 5.817 13.207 5.353 1.00 86.88 195 ILE A N 1
ATOM 1594 C CA . ILE A 1 195 ? 4.661 14.026 5.695 1.00 86.88 195 ILE A CA 1
ATOM 1595 C C . ILE A 1 195 ? 3.636 14.120 4.560 1.00 86.88 195 ILE A C 1
ATOM 1597 O O . ILE A 1 195 ? 2.445 13.989 4.823 1.00 86.88 195 ILE A O 1
ATOM 1601 N N . MET A 1 196 ? 4.062 14.253 3.299 1.00 90.56 196 MET A N 1
ATOM 1602 C CA . MET A 1 196 ? 3.113 14.380 2.185 1.00 90.56 196 MET A CA 1
ATOM 1603 C C . MET A 1 196 ? 2.418 13.056 1.857 1.00 90.56 196 MET A C 1
ATOM 1605 O O . MET A 1 196 ? 1.222 13.054 1.552 1.00 90.56 196 MET A O 1
ATOM 1609 N N . ALA A 1 197 ? 3.111 11.920 1.996 1.00 91.31 197 ALA A N 1
ATOM 1610 C CA . ALA A 1 197 ? 2.500 10.602 1.839 1.00 91.31 197 ALA A CA 1
ATOM 1611 C C . ALA A 1 197 ? 1.448 10.333 2.930 1.00 91.31 197 ALA A C 1
ATOM 1613 O O . ALA A 1 197 ? 0.374 9.803 2.629 1.00 91.31 197 ALA A O 1
ATOM 1614 N N . LEU A 1 198 ? 1.724 10.729 4.178 1.00 93.19 198 LEU A N 1
ATOM 1615 C CA . LEU A 1 198 ? 0.773 10.645 5.288 1.00 93.19 198 LEU A CA 1
ATOM 1616 C C . LEU A 1 198 ? -0.419 11.589 5.094 1.00 93.19 198 LEU A C 1
ATOM 1618 O O . LEU A 1 198 ? -1.559 11.144 5.196 1.00 93.19 198 LEU A O 1
ATOM 1622 N N . VAL A 1 199 ? -0.173 12.875 4.828 1.00 94.44 199 VAL A N 1
ATOM 1623 C CA . VAL A 1 199 ? -1.229 13.894 4.699 1.00 94.44 199 VAL A CA 1
ATOM 1624 C C . VAL A 1 199 ? -2.181 13.531 3.567 1.00 94.44 199 VAL A C 1
ATOM 1626 O O . VAL A 1 199 ? -3.392 13.513 3.776 1.00 94.44 199 VAL A O 1
ATOM 1629 N N . THR A 1 200 ? -1.649 13.146 2.404 1.00 95.50 200 THR A N 1
ATOM 1630 C CA . THR A 1 200 ? -2.477 12.736 1.262 1.00 95.50 200 THR A CA 1
ATOM 1631 C C . THR A 1 200 ? -3.332 11.515 1.603 1.00 95.50 200 THR A C 1
ATOM 1633 O O . THR A 1 200 ? -4.519 11.478 1.270 1.00 95.50 200 THR A O 1
ATOM 1636 N N . ALA A 1 201 ? -2.770 10.531 2.315 1.00 96.69 201 ALA A N 1
ATOM 1637 C CA . ALA A 1 201 ? -3.505 9.340 2.729 1.00 96.69 201 ALA A CA 1
ATOM 1638 C C . ALA A 1 201 ? -4.592 9.660 3.763 1.00 96.69 201 ALA A C 1
ATOM 1640 O O . ALA A 1 201 ? -5.721 9.200 3.620 1.00 96.69 201 ALA A O 1
ATOM 1641 N N . LEU A 1 202 ? -4.283 10.491 4.764 1.00 96.88 202 LEU A N 1
ATOM 1642 C CA . LEU A 1 202 ? -5.233 10.922 5.786 1.00 96.88 202 LEU A CA 1
ATOM 1643 C C . LEU A 1 202 ? -6.397 11.701 5.168 1.00 96.88 202 LEU A C 1
ATOM 1645 O O . LEU A 1 202 ? -7.550 11.382 5.449 1.00 96.88 202 LEU A O 1
ATOM 1649 N N . CYS A 1 203 ? -6.120 12.682 4.306 1.00 96.88 203 CYS A N 1
ATOM 1650 C CA . CYS A 1 203 ? -7.159 13.451 3.621 1.00 96.88 203 CYS A CA 1
ATOM 1651 C C . CYS A 1 203 ? -8.045 12.549 2.753 1.00 96.88 203 CYS A C 1
ATOM 1653 O O . CYS A 1 203 ? -9.270 12.597 2.886 1.00 96.88 203 CYS A O 1
ATOM 1655 N N . SER A 1 204 ? -7.432 11.670 1.950 1.00 96.81 204 SER A N 1
ATOM 1656 C CA . SER A 1 204 ? -8.158 10.718 1.099 1.00 96.81 204 SER A CA 1
ATOM 1657 C C . SER A 1 204 ? -9.035 9.786 1.934 1.00 96.81 204 SER A C 1
ATOM 1659 O O . SER A 1 204 ? -10.221 9.620 1.659 1.00 96.81 204 SER A O 1
ATOM 1661 N N . PHE A 1 205 ? -8.477 9.206 2.998 1.00 97.25 205 PHE A N 1
ATOM 1662 C CA . PHE A 1 205 ? -9.199 8.327 3.911 1.00 97.25 205 PHE A CA 1
ATOM 1663 C C . PHE A 1 205 ? -10.397 9.039 4.550 1.00 97.25 205 PHE A C 1
ATOM 1665 O O . PHE A 1 205 ? -11.500 8.494 4.576 1.00 97.25 205 PHE A O 1
ATOM 1672 N N . MET A 1 206 ? -10.202 10.267 5.034 1.00 96.94 206 MET A N 1
ATOM 1673 C CA . MET A 1 206 ? -11.263 11.058 5.657 1.00 96.94 206 MET A CA 1
ATOM 1674 C C . MET A 1 206 ? -12.378 11.423 4.672 1.00 96.94 206 MET A C 1
ATOM 1676 O O . MET A 1 206 ? -13.542 11.391 5.065 1.00 96.94 206 MET A O 1
ATOM 1680 N N . PHE A 1 207 ? -12.044 11.702 3.409 1.00 96.44 207 PHE A N 1
ATOM 1681 C CA . PHE A 1 207 ? -13.026 11.926 2.347 1.00 96.44 207 PHE A CA 1
ATOM 1682 C C . PHE A 1 207 ? -13.867 10.671 2.069 1.00 96.44 207 PHE A C 1
ATOM 1684 O O . PHE A 1 207 ? -15.094 10.728 2.016 1.00 96.44 207 PHE A O 1
ATOM 1691 N N . PHE A 1 208 ? -13.226 9.508 1.927 1.00 94.62 208 PHE A N 1
ATOM 1692 C CA . PHE A 1 208 ? -13.950 8.275 1.613 1.00 94.62 208 PHE A CA 1
ATOM 1693 C C . PHE A 1 208 ? -14.731 7.702 2.801 1.00 94.62 208 PHE A C 1
ATOM 1695 O O . PHE A 1 208 ? -15.768 7.080 2.578 1.00 94.62 208 PHE A O 1
ATOM 1702 N N . LYS A 1 209 ? -14.297 7.914 4.054 1.00 92.44 209 LYS A N 1
ATOM 1703 C CA . LYS A 1 209 ? -14.988 7.327 5.220 1.00 92.44 209 LYS A CA 1
ATOM 1704 C C . LYS A 1 209 ? -16.410 7.871 5.414 1.00 92.44 209 LYS A C 1
ATOM 1706 O O . LYS A 1 209 ? -17.256 7.146 5.926 1.00 92.44 209 LYS A O 1
ATOM 1711 N N . ASP A 1 210 ? -16.638 9.141 5.066 1.00 88.69 210 ASP A N 1
ATOM 1712 C CA . ASP A 1 210 ? -17.924 9.839 5.237 1.00 88.69 210 ASP A CA 1
ATOM 1713 C C . ASP A 1 210 ? -18.706 9.936 3.916 1.00 88.69 210 ASP A C 1
ATOM 1715 O O . ASP A 1 210 ? -19.754 10.585 3.846 1.00 88.69 210 ASP A O 1
ATOM 1719 N N . LEU A 1 211 ? -18.205 9.309 2.848 1.00 91.69 211 LEU A N 1
ATOM 1720 C CA . LEU A 1 211 ? -18.880 9.290 1.562 1.00 91.69 211 LEU A CA 1
ATOM 1721 C C . LEU A 1 211 ? -20.025 8.269 1.596 1.00 91.69 211 LEU A C 1
ATOM 1723 O O . LEU A 1 211 ? -19.811 7.067 1.743 1.00 91.69 211 LEU A O 1
ATOM 1727 N N . ASN A 1 212 ? -21.256 8.751 1.425 1.00 88.62 212 ASN A N 1
ATOM 1728 C CA . ASN A 1 212 ? -22.452 7.909 1.391 1.00 88.62 212 ASN A CA 1
ATOM 1729 C C . ASN A 1 212 ? -22.566 7.166 0.053 1.00 88.62 212 ASN A C 1
ATOM 1731 O O . ASN A 1 212 ? -23.335 7.548 -0.830 1.00 88.62 212 ASN A O 1
ATOM 1735 N N . ILE A 1 213 ? -21.800 6.088 -0.095 1.00 89.75 213 ILE A N 1
ATOM 1736 C CA . ILE A 1 213 ? -21.901 5.171 -1.231 1.00 89.75 213 ILE A CA 1
ATOM 1737 C C . ILE A 1 213 ? -22.881 4.051 -0.866 1.00 89.75 213 ILE A C 1
ATOM 1739 O O . ILE A 1 213 ? -22.737 3.392 0.164 1.00 89.75 213 ILE A O 1
ATOM 1743 N N . ARG A 1 214 ? -23.889 3.812 -1.712 1.00 92.44 214 ARG A N 1
ATOM 1744 C CA . ARG A 1 214 ? -24.789 2.659 -1.548 1.00 92.44 214 ARG A CA 1
ATOM 1745 C C . ARG A 1 214 ? -24.012 1.353 -1.716 1.00 92.44 214 ARG A C 1
ATOM 1747 O O . ARG A 1 214 ? -23.012 1.305 -2.430 1.00 92.44 214 ARG A O 1
ATOM 1754 N N . TYR A 1 215 ? -24.503 0.276 -1.103 1.00 93.25 215 TYR A N 1
ATOM 1755 C CA . TYR A 1 215 ? -23.918 -1.050 -1.288 1.00 93.25 215 TYR A CA 1
ATOM 1756 C C . TYR A 1 215 ? -23.790 -1.382 -2.782 1.00 93.25 215 TYR A C 1
ATOM 1758 O O . TYR A 1 215 ? -24.780 -1.409 -3.513 1.00 93.25 215 TYR A O 1
ATOM 1766 N N . SER A 1 216 ? -22.564 -1.658 -3.221 1.00 95.88 216 SER A N 1
ATOM 1767 C CA . SER A 1 216 ? -22.258 -2.078 -4.583 1.00 95.88 216 SER A CA 1
ATOM 1768 C C . SER A 1 216 ? -21.478 -3.381 -4.541 1.00 95.88 216 SER A C 1
ATOM 1770 O O . SER A 1 216 ? -20.393 -3.456 -3.962 1.00 95.88 216 SER A O 1
ATOM 1772 N N . LYS A 1 217 ? -22.027 -4.419 -5.180 1.00 93.62 217 LYS A N 1
ATOM 1773 C CA . LYS A 1 217 ? -21.354 -5.719 -5.301 1.00 93.62 217 LYS A CA 1
ATOM 1774 C C . LYS A 1 217 ? -20.006 -5.575 -6.006 1.00 93.62 217 LYS A C 1
ATOM 1776 O O . LYS A 1 217 ? -19.043 -6.193 -5.576 1.00 93.62 217 LYS A O 1
ATOM 1781 N N . VAL A 1 218 ? -19.937 -4.728 -7.035 1.00 93.31 218 VAL A N 1
ATOM 1782 C CA . VAL A 1 218 ? -18.723 -4.504 -7.833 1.00 93.31 218 VAL A CA 1
ATOM 1783 C C . VAL A 1 218 ? -17.638 -3.822 -7.002 1.00 93.31 218 VAL A C 1
ATOM 1785 O O . VAL A 1 218 ? -16.525 -4.327 -6.945 1.00 93.31 218 VAL A O 1
ATOM 1788 N N . ILE A 1 219 ? -17.962 -2.734 -6.293 1.00 93.25 219 ILE A N 1
ATOM 1789 C CA . ILE A 1 219 ? -16.978 -2.020 -5.456 1.00 93.25 219 ILE A CA 1
ATOM 1790 C C . ILE A 1 219 ? -16.432 -2.943 -4.364 1.00 93.25 219 ILE A C 1
ATOM 1792 O O . ILE A 1 219 ? -15.225 -3.006 -4.156 1.00 93.25 219 ILE A O 1
ATOM 1796 N N . ASN A 1 220 ? -17.308 -3.699 -3.697 1.00 93.62 220 ASN A N 1
ATOM 1797 C CA . ASN A 1 220 ? -16.891 -4.626 -2.647 1.00 93.62 220 ASN A CA 1
ATOM 1798 C C . ASN A 1 220 ? -16.031 -5.774 -3.187 1.00 93.62 220 ASN A C 1
ATOM 1800 O O . ASN A 1 220 ? -15.115 -6.223 -2.504 1.00 93.62 220 ASN A O 1
ATOM 1804 N N . LEU A 1 221 ? -16.309 -6.237 -4.405 1.00 92.25 221 LEU A N 1
ATOM 1805 C CA . LEU A 1 221 ? -15.526 -7.274 -5.067 1.00 92.25 221 LEU A CA 1
ATOM 1806 C C . LEU A 1 221 ? -14.129 -6.772 -5.446 1.00 92.25 221 LEU A C 1
ATOM 1808 O O . LEU A 1 221 ? -13.145 -7.426 -5.120 1.00 92.25 221 LEU A O 1
ATOM 1812 N N . ILE A 1 222 ? -14.037 -5.582 -6.048 1.00 94.88 222 ILE A N 1
ATOM 1813 C CA . ILE A 1 222 ? -12.758 -4.920 -6.353 1.00 94.88 222 ILE A CA 1
ATOM 1814 C C . ILE A 1 222 ? -11.961 -4.684 -5.061 1.00 94.88 222 ILE A C 1
ATOM 1816 O O . ILE A 1 222 ? -10.772 -4.998 -4.987 1.00 94.88 222 ILE A O 1
ATOM 1820 N N . GLY A 1 223 ? -12.626 -4.181 -4.017 1.00 93.50 223 GLY A N 1
ATOM 1821 C CA . GLY A 1 223 ? -12.030 -3.975 -2.698 1.00 93.50 223 GLY A CA 1
ATOM 1822 C C . GLY A 1 223 ? -11.458 -5.265 -2.108 1.00 93.50 223 GLY A C 1
ATOM 1823 O O . GLY A 1 223 ? -10.318 -5.272 -1.650 1.00 93.50 223 GLY A O 1
ATOM 1824 N N . ALA A 1 224 ? -12.210 -6.368 -2.185 1.00 93.81 224 ALA A N 1
ATOM 1825 C CA . ALA A 1 224 ? -11.760 -7.679 -1.720 1.00 93.81 224 ALA A CA 1
ATOM 1826 C C . ALA A 1 224 ? -10.532 -8.203 -2.485 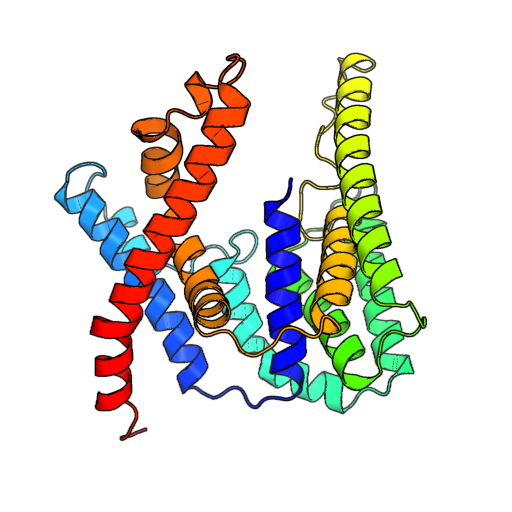1.00 93.81 224 ALA A C 1
ATOM 1828 O O . ALA A 1 224 ? -9.677 -8.831 -1.869 1.00 93.81 224 ALA A O 1
ATOM 1829 N N . SER A 1 225 ? -10.404 -7.893 -3.780 1.00 96.44 225 SER A N 1
ATOM 1830 C CA . SER A 1 225 ? -9.275 -8.336 -4.610 1.00 96.44 225 SER A CA 1
ATOM 1831 C C . SER A 1 225 ? -8.046 -7.431 -4.579 1.00 96.44 225 SER A C 1
ATOM 1833 O O . SER A 1 225 ? -7.006 -7.797 -5.119 1.00 96.44 225 SER A O 1
ATOM 1835 N N . THR A 1 226 ? -8.113 -6.253 -3.952 1.00 95.38 226 THR A N 1
ATOM 1836 C CA . THR A 1 226 ? -7.026 -5.256 -4.023 1.00 95.38 226 THR A CA 1
ATOM 1837 C C . THR A 1 226 ? -5.709 -5.779 -3.427 1.00 95.38 226 THR A C 1
ATOM 1839 O O . THR A 1 226 ? -4.633 -5.471 -3.941 1.00 95.38 226 THR A O 1
ATOM 1842 N N . PHE A 1 227 ? -5.773 -6.597 -2.371 1.00 95.94 227 PHE A N 1
ATOM 1843 C CA . PHE A 1 227 ? -4.582 -7.227 -1.792 1.00 95.94 227 PHE A CA 1
ATOM 1844 C C . PHE A 1 227 ? -3.996 -8.301 -2.725 1.00 95.94 227 PHE A C 1
ATOM 1846 O O . PHE A 1 227 ? -2.794 -8.281 -2.987 1.00 95.94 227 PHE A O 1
ATOM 1853 N N . GLY A 1 228 ? -4.839 -9.143 -3.327 1.00 96.88 228 GLY A N 1
ATOM 1854 C CA . GLY A 1 228 ? -4.431 -10.115 -4.343 1.00 96.88 228 GLY A CA 1
ATOM 1855 C C . GLY A 1 228 ? -3.778 -9.459 -5.557 1.00 96.88 228 GLY A C 1
ATOM 1856 O O . GLY A 1 228 ? -2.751 -9.934 -6.035 1.00 96.88 228 GLY A O 1
ATOM 1857 N N . VAL A 1 229 ? -4.280 -8.297 -5.996 1.00 97.12 229 VAL A N 1
ATOM 1858 C CA . VAL A 1 229 ? -3.639 -7.519 -7.066 1.00 97.12 229 VAL A CA 1
ATOM 1859 C C . VAL A 1 229 ? -2.189 -7.203 -6.718 1.00 97.12 229 VAL A C 1
ATOM 1861 O O . VAL A 1 229 ? -1.315 -7.451 -7.547 1.00 97.12 229 VAL A O 1
ATOM 1864 N N . LEU A 1 230 ? -1.915 -6.703 -5.507 1.00 95.25 230 LEU A N 1
ATOM 1865 C CA . LEU A 1 230 ? -0.550 -6.440 -5.037 1.00 95.25 230 LEU A CA 1
ATOM 1866 C C . LEU A 1 230 ? 0.315 -7.705 -5.053 1.00 95.25 230 LEU A C 1
ATOM 1868 O O . LEU A 1 230 ? 1.451 -7.664 -5.526 1.00 95.25 230 LEU A O 1
ATOM 1872 N N . LEU A 1 231 ? -0.229 -8.820 -4.565 1.00 96.06 231 LEU A N 1
ATOM 1873 C CA . LEU A 1 231 ? 0.482 -10.095 -4.503 1.00 96.06 231 LEU A CA 1
ATOM 1874 C C . LEU A 1 231 ? 0.792 -10.692 -5.873 1.00 96.06 231 LEU A C 1
ATOM 1876 O O . LEU A 1 231 ? 1.734 -11.476 -5.960 1.00 96.06 231 LEU A O 1
ATOM 1880 N N . ILE A 1 232 ? 0.043 -10.323 -6.915 1.00 97.19 232 ILE A N 1
ATOM 1881 C CA . ILE A 1 232 ? 0.300 -10.749 -8.291 1.00 97.19 232 ILE A CA 1
ATOM 1882 C C . ILE A 1 232 ? 1.350 -9.848 -8.942 1.00 97.19 232 ILE A C 1
ATOM 1884 O O . ILE A 1 232 ? 2.443 -10.317 -9.223 1.00 97.19 232 ILE A O 1
ATOM 1888 N N . HIS A 1 233 ? 1.067 -8.560 -9.167 1.00 95.62 233 HIS A N 1
ATOM 1889 C CA . HIS A 1 233 ? 1.921 -7.708 -10.019 1.00 95.62 233 HIS A CA 1
ATOM 1890 C C . HIS A 1 233 ? 3.246 -7.278 -9.368 1.00 95.62 233 HIS A C 1
ATOM 1892 O O . HIS A 1 233 ? 4.150 -6.797 -10.055 1.00 95.62 233 HIS A O 1
ATOM 1898 N N . ALA A 1 234 ? 3.350 -7.388 -8.040 1.00 92.69 234 ALA A N 1
ATOM 1899 C CA . ALA A 1 234 ? 4.524 -6.983 -7.271 1.00 92.69 234 ALA A CA 1
ATOM 1900 C C . ALA A 1 234 ? 5.127 -8.134 -6.449 1.00 92.69 234 ALA A C 1
ATOM 1902 O O . ALA A 1 234 ? 5.917 -7.870 -5.541 1.00 92.69 234 ALA A O 1
ATOM 1903 N N . ASN A 1 235 ? 4.778 -9.385 -6.780 1.00 92.19 235 ASN A N 1
ATOM 1904 C CA . ASN A 1 235 ? 5.131 -10.593 -6.030 1.00 92.19 235 ASN A CA 1
ATOM 1905 C C . ASN A 1 235 ? 6.624 -10.687 -5.661 1.00 92.19 235 ASN A C 1
ATOM 1907 O O . ASN A 1 235 ? 6.978 -10.832 -4.494 1.00 92.19 235 ASN A O 1
ATOM 1911 N N . SER A 1 236 ? 7.491 -10.566 -6.667 1.00 90.12 236 SER A N 1
ATOM 1912 C CA . SER A 1 236 ? 8.940 -10.749 -6.574 1.00 90.12 236 SER A CA 1
ATOM 1913 C C . SER A 1 236 ? 9.660 -9.872 -7.602 1.00 90.12 236 SER A C 1
ATOM 1915 O O . SER A 1 236 ? 9.023 -9.287 -8.483 1.00 90.12 236 SER A O 1
ATOM 1917 N N . ASP A 1 237 ? 10.989 -9.776 -7.515 1.00 90.19 237 ASP A N 1
ATOM 1918 C CA . ASP A 1 237 ? 11.788 -9.097 -8.545 1.00 90.19 237 ASP A CA 1
ATOM 1919 C C . ASP A 1 237 ? 11.662 -9.774 -9.912 1.00 90.19 237 ASP A C 1
ATOM 1921 O O . ASP A 1 237 ? 11.574 -9.081 -10.919 1.00 90.19 237 ASP A O 1
ATOM 1925 N N . ILE A 1 238 ? 11.529 -11.105 -9.943 1.00 92.31 238 ILE A N 1
ATOM 1926 C CA . ILE A 1 238 ? 11.299 -11.882 -11.171 1.00 92.31 238 ILE A CA 1
ATOM 1927 C C . ILE A 1 238 ? 9.989 -11.447 -11.836 1.00 92.31 238 ILE A C 1
ATOM 1929 O O . ILE A 1 238 ? 9.969 -11.143 -13.025 1.00 92.31 238 ILE A O 1
ATOM 1933 N N . MET A 1 239 ? 8.906 -11.345 -11.056 1.00 94.75 239 MET A N 1
ATOM 1934 C CA . MET A 1 239 ? 7.624 -10.844 -11.555 1.00 94.75 239 MET A CA 1
ATOM 1935 C C . MET A 1 239 ? 7.735 -9.397 -12.044 1.00 94.75 239 MET A C 1
ATOM 1937 O O . MET A 1 239 ? 7.183 -9.060 -13.087 1.00 94.75 239 MET A O 1
ATOM 1941 N N . ARG A 1 240 ? 8.453 -8.531 -11.315 1.00 94.94 240 ARG A N 1
ATOM 1942 C CA . ARG A 1 240 ? 8.621 -7.132 -11.724 1.00 94.94 240 ARG A CA 1
ATOM 1943 C C . ARG A 1 240 ? 9.411 -6.999 -13.023 1.00 94.94 240 ARG A C 1
ATOM 1945 O O . ARG A 1 240 ? 9.035 -6.175 -13.853 1.00 94.94 240 ARG A O 1
ATOM 1952 N N . GLN A 1 241 ? 10.463 -7.798 -13.183 1.00 95.38 241 GLN A N 1
ATOM 1953 C CA . GLN A 1 241 ? 11.251 -7.877 -14.407 1.00 95.38 241 GLN A CA 1
ATOM 1954 C C . GLN A 1 241 ? 10.359 -8.306 -15.572 1.00 95.38 241 GLN A C 1
ATOM 1956 O O . GLN A 1 241 ? 10.188 -7.552 -16.525 1.00 95.38 241 GLN A O 1
ATOM 1961 N N . TRP A 1 242 ? 9.699 -9.456 -15.430 1.00 96.81 242 TRP A N 1
ATOM 1962 C CA . TRP A 1 242 ? 8.856 -10.021 -16.476 1.00 96.81 242 TRP A CA 1
ATOM 1963 C C . TRP A 1 242 ? 7.737 -9.061 -16.885 1.00 96.81 242 TRP A C 1
ATOM 1965 O O . TRP A 1 242 ? 7.572 -8.732 -18.055 1.00 96.81 242 TRP A O 1
ATOM 1975 N N . LEU A 1 243 ? 6.978 -8.560 -15.911 1.00 97.38 243 LEU A N 1
ATOM 1976 C CA . LEU A 1 243 ? 5.783 -7.777 -16.191 1.00 97.38 243 LEU A CA 1
ATOM 1977 C C . LEU A 1 243 ? 6.110 -6.372 -16.701 1.00 97.38 243 LEU A C 1
ATOM 1979 O O . LEU A 1 243 ? 5.563 -5.929 -17.708 1.00 97.38 243 LEU A O 1
ATOM 1983 N N . TRP A 1 244 ? 6.968 -5.642 -15.985 1.00 96.31 244 TRP A N 1
ATOM 1984 C CA . TRP A 1 244 ? 7.151 -4.208 -16.218 1.00 96.31 244 TRP A CA 1
ATOM 1985 C C . TRP A 1 244 ? 8.300 -3.888 -17.174 1.00 96.31 244 TRP A C 1
ATOM 1987 O O . TRP A 1 244 ? 8.275 -2.818 -17.788 1.00 96.31 244 TRP A O 1
ATOM 1997 N N . GLN A 1 245 ? 9.293 -4.774 -17.305 1.00 94.88 245 GLN A N 1
ATOM 1998 C CA . GLN A 1 245 ? 10.406 -4.582 -18.237 1.00 94.88 245 GLN A CA 1
ATOM 1999 C C . GLN A 1 245 ? 10.206 -5.393 -19.512 1.00 94.88 245 GLN A C 1
ATOM 2001 O O . GLN A 1 245 ? 10.181 -4.805 -20.586 1.00 94.88 245 GLN A O 1
ATOM 2006 N N . ASP A 1 246 ? 9.989 -6.699 -19.414 1.00 95.69 246 ASP A N 1
ATOM 2007 C CA . ASP A 1 246 ? 10.022 -7.548 -20.607 1.00 95.69 246 ASP A CA 1
ATOM 2008 C C . ASP A 1 246 ? 8.706 -7.478 -21.400 1.00 95.69 246 ASP A C 1
ATOM 2010 O O . ASP A 1 246 ? 8.722 -7.316 -22.618 1.00 95.69 246 ASP A O 1
ATOM 2014 N N . ILE A 1 247 ? 7.556 -7.539 -20.717 1.00 96.38 247 ILE A N 1
ATOM 2015 C CA . ILE A 1 247 ? 6.233 -7.486 -21.360 1.00 96.38 247 ILE A CA 1
ATOM 2016 C C . ILE A 1 247 ? 5.823 -6.051 -21.704 1.00 96.38 247 ILE A C 1
ATOM 2018 O O . ILE A 1 247 ? 5.443 -5.769 -22.839 1.00 96.38 247 ILE A O 1
ATOM 2022 N N . LEU A 1 248 ? 5.863 -5.137 -20.730 1.00 96.25 248 LEU A N 1
ATOM 2023 C CA . LEU A 1 248 ? 5.377 -3.765 -20.925 1.00 96.25 248 LEU A CA 1
ATOM 2024 C C . LEU A 1 248 ? 6.447 -2.792 -21.432 1.00 96.25 248 LEU A C 1
ATOM 2026 O O . LEU A 1 248 ? 6.091 -1.694 -21.857 1.00 96.25 248 LEU A O 1
ATOM 2030 N N . ASN A 1 249 ? 7.733 -3.157 -21.385 1.00 95.00 249 ASN A N 1
ATOM 2031 C CA . ASN A 1 249 ? 8.855 -2.317 -21.816 1.00 95.00 249 ASN A CA 1
ATOM 2032 C C . ASN A 1 249 ? 8.764 -0.864 -21.323 1.00 95.00 249 ASN A C 1
ATOM 2034 O O . ASN A 1 249 ? 8.921 0.099 -22.078 1.00 95.00 249 ASN A O 1
ATOM 2038 N N . ASN A 1 250 ? 8.504 -0.692 -20.024 1.00 93.00 250 ASN A N 1
ATOM 2039 C CA . ASN A 1 250 ? 8.324 0.636 -19.439 1.00 93.00 250 ASN A CA 1
ATOM 2040 C C . ASN A 1 250 ? 9.565 1.523 -19.596 1.00 93.00 250 ASN A C 1
ATOM 2042 O O . ASN A 1 250 ? 9.433 2.739 -19.724 1.00 93.00 250 ASN A O 1
ATOM 2046 N N . VAL A 1 251 ? 10.758 0.921 -19.586 1.00 90.88 251 VAL A N 1
ATOM 2047 C CA . VAL A 1 251 ? 12.021 1.641 -19.788 1.00 90.88 251 VAL A CA 1
ATOM 2048 C C . VAL A 1 251 ? 12.102 2.177 -21.217 1.00 90.88 251 VAL A C 1
ATOM 2050 O O . VAL A 1 251 ? 12.389 3.355 -21.397 1.00 90.88 251 VAL A O 1
ATOM 2053 N N . GLY A 1 252 ? 11.775 1.363 -22.227 1.00 92.75 252 GLY A N 1
ATOM 2054 C CA . GLY A 1 252 ? 11.769 1.795 -23.626 1.00 92.75 252 GLY A CA 1
ATOM 2055 C C . GLY A 1 252 ? 10.685 2.825 -23.960 1.00 92.75 252 GLY A C 1
ATOM 2056 O O . GLY A 1 252 ? 10.848 3.605 -24.892 1.00 92.75 252 GLY A O 1
ATOM 2057 N N . GLN A 1 253 ? 9.595 2.873 -23.190 1.00 93.19 253 GLN A N 1
ATOM 2058 C CA . GLN A 1 253 ? 8.548 3.891 -23.343 1.00 93.19 253 GLN A CA 1
ATOM 2059 C C . GLN A 1 253 ? 8.906 5.235 -22.696 1.00 93.19 253 GLN A C 1
ATOM 2061 O O . GLN A 1 253 ? 8.215 6.230 -22.936 1.00 93.19 253 GLN A O 1
ATOM 2066 N N . TYR A 1 254 ? 9.965 5.300 -21.886 1.00 89.69 254 TYR A N 1
ATOM 2067 C CA . TYR A 1 254 ? 10.358 6.527 -21.205 1.00 89.69 254 TYR A CA 1
ATOM 2068 C C . TYR A 1 254 ? 10.787 7.610 -22.208 1.00 89.69 254 TYR A C 1
ATOM 2070 O O . TYR A 1 254 ? 11.618 7.375 -23.079 1.00 89.69 254 TYR A O 1
ATOM 2078 N N . GLY A 1 255 ? 10.212 8.811 -22.091 1.00 89.06 255 GLY A N 1
ATOM 2079 C CA . GLY A 1 255 ? 10.511 9.943 -22.980 1.00 89.06 255 GLY A CA 1
ATOM 2080 C C . GLY A 1 255 ? 9.796 9.920 -24.338 1.00 8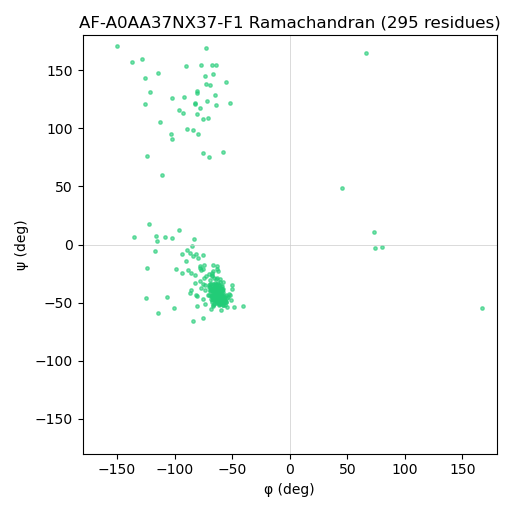9.06 255 GLY A C 1
ATOM 2081 O O . GLY A 1 255 ? 9.923 10.873 -25.102 1.00 89.06 255 GLY A O 1
ATOM 2082 N N . THR A 1 256 ? 9.012 8.882 -24.637 1.00 94.06 256 THR A N 1
ATOM 2083 C CA . THR A 1 256 ? 8.174 8.837 -25.846 1.00 94.06 256 THR A CA 1
ATOM 2084 C C . THR A 1 256 ? 6.913 9.694 -25.690 1.00 94.06 256 THR A C 1
ATOM 2086 O O . THR A 1 256 ? 6.390 9.867 -24.587 1.00 94.06 256 THR A O 1
ATOM 2089 N N . ASN A 1 257 ? 6.344 10.167 -26.805 1.00 94.44 257 ASN A N 1
ATOM 2090 C CA . ASN A 1 257 ? 5.067 10.901 -26.792 1.00 94.44 257 ASN A CA 1
ATOM 2091 C C . ASN A 1 257 ? 3.892 10.044 -26.279 1.00 94.44 257 ASN A C 1
ATOM 2093 O O . ASN A 1 257 ? 2.890 10.574 -25.803 1.00 94.44 257 ASN A O 1
ATOM 2097 N N . THR A 1 258 ? 4.013 8.715 -26.354 1.00 93.88 258 THR A N 1
ATOM 2098 C CA . THR A 1 258 ? 3.010 7.747 -25.896 1.00 93.88 258 THR A CA 1
ATOM 2099 C C . THR A 1 258 ? 3.178 7.338 -24.435 1.00 93.88 258 THR A C 1
ATOM 2101 O O . THR A 1 258 ? 2.309 6.642 -23.916 1.00 93.88 258 THR A O 1
ATOM 2104 N N . MET A 1 259 ? 4.232 7.787 -23.743 1.00 94.06 259 MET A N 1
ATOM 2105 C CA . MET A 1 259 ? 4.582 7.354 -22.384 1.00 94.06 259 MET A CA 1
ATOM 2106 C C . MET A 1 259 ? 3.408 7.446 -21.398 1.00 94.06 259 MET A C 1
ATOM 2108 O O . MET A 1 259 ? 3.136 6.502 -20.657 1.00 94.06 259 MET A O 1
ATOM 2112 N N . VAL A 1 260 ? 2.700 8.581 -21.384 1.00 93.38 260 VAL A N 1
ATOM 2113 C CA . VAL A 1 260 ? 1.582 8.811 -20.452 1.00 93.38 260 VAL A CA 1
ATOM 2114 C C . VAL A 1 260 ? 0.418 7.869 -20.755 1.00 93.38 260 VAL A C 1
ATOM 2116 O O . VAL A 1 260 ? -0.137 7.261 -19.841 1.00 93.38 260 VAL A O 1
ATOM 2119 N N . LEU A 1 261 ? 0.074 7.715 -22.037 1.00 95.25 261 LEU A N 1
ATOM 2120 C CA . LEU A 1 261 ? -0.996 6.820 -22.469 1.00 95.25 261 LEU A CA 1
ATOM 2121 C C . LEU A 1 261 ? -0.651 5.361 -22.148 1.00 95.25 261 LEU A C 1
ATOM 2123 O O . LEU A 1 261 ? -1.473 4.656 -21.564 1.00 95.25 261 LEU A O 1
ATOM 2127 N N . HIS A 1 262 ? 0.578 4.938 -22.455 1.00 95.88 262 HIS A N 1
ATOM 2128 C CA . HIS A 1 262 ? 1.102 3.612 -22.126 1.00 95.88 262 HIS A CA 1
ATOM 2129 C C . HIS A 1 262 ? 1.012 3.327 -20.628 1.00 95.88 262 HIS A C 1
ATOM 2131 O O . HIS A 1 262 ? 0.501 2.280 -20.235 1.00 95.88 262 HIS A O 1
ATOM 2137 N N . ALA A 1 263 ? 1.437 4.267 -19.778 1.00 93.75 263 ALA A N 1
ATOM 2138 C CA . ALA A 1 263 ? 1.387 4.105 -18.328 1.00 93.75 263 ALA A CA 1
ATOM 2139 C C . ALA A 1 263 ? -0.052 3.933 -17.810 1.00 93.75 263 ALA A C 1
ATOM 2141 O O . ALA A 1 263 ? -0.312 3.038 -17.005 1.00 93.75 263 ALA A O 1
ATOM 2142 N N . ILE A 1 264 ? -0.996 4.753 -18.287 1.00 95.19 264 ILE A N 1
ATOM 2143 C CA . ILE A 1 264 ? -2.407 4.672 -17.881 1.00 95.19 264 ILE A CA 1
ATOM 2144 C C . ILE A 1 264 ? -3.018 3.337 -18.319 1.00 95.19 264 ILE A C 1
ATOM 2146 O O . ILE A 1 264 ? -3.604 2.632 -17.495 1.00 95.19 264 ILE A O 1
ATOM 2150 N N . LEU A 1 265 ? -2.858 2.971 -19.594 1.00 96.62 265 LEU A N 1
ATOM 2151 C CA . LEU A 1 265 ? -3.423 1.735 -20.138 1.00 96.62 265 LEU A CA 1
ATOM 2152 C C . LEU A 1 265 ? -2.812 0.498 -19.480 1.00 96.62 265 LEU A C 1
ATOM 2154 O O . LEU A 1 265 ? -3.553 -0.410 -19.111 1.00 96.62 265 LEU A O 1
ATOM 2158 N N . SER A 1 266 ? -1.497 0.492 -19.256 1.00 96.50 266 SER A N 1
ATOM 2159 C CA . SER A 1 266 ? -0.800 -0.598 -18.571 1.00 96.50 266 SER A CA 1
ATOM 2160 C C . SER A 1 266 ? -1.338 -0.803 -17.158 1.00 96.50 266 SER A C 1
ATOM 2162 O O . SER A 1 266 ? -1.706 -1.916 -16.793 1.00 96.50 266 SER A O 1
ATOM 2164 N N . VAL A 1 267 ? -1.453 0.266 -16.360 1.00 95.00 267 VAL A N 1
ATOM 2165 C CA . VAL A 1 267 ? -1.960 0.162 -14.983 1.00 95.00 267 VAL A CA 1
ATOM 2166 C C . VAL A 1 267 ? -3.405 -0.332 -14.959 1.00 95.00 267 VAL A C 1
ATOM 2168 O O . VAL A 1 267 ? -3.718 -1.224 -14.172 1.00 95.00 267 VAL A O 1
ATOM 2171 N N . ILE A 1 268 ? -4.277 0.196 -15.826 1.00 96.94 268 ILE A N 1
ATOM 2172 C CA . ILE A 1 268 ? -5.677 -0.246 -15.909 1.00 96.94 268 ILE A CA 1
ATOM 2173 C C . ILE A 1 268 ? -5.751 -1.720 -16.318 1.00 96.94 268 ILE A C 1
ATOM 2175 O O . ILE A 1 268 ? -6.449 -2.496 -15.665 1.00 96.94 268 ILE A O 1
ATOM 2179 N N . ALA A 1 269 ? -5.016 -2.120 -17.358 1.00 97.75 269 ALA A N 1
ATOM 2180 C CA . ALA A 1 269 ? -5.014 -3.489 -17.860 1.00 97.75 269 ALA A CA 1
ATOM 2181 C C . ALA A 1 269 ? -4.532 -4.478 -16.792 1.00 97.75 269 ALA A C 1
ATOM 2183 O O . ALA A 1 269 ? -5.242 -5.436 -16.484 1.00 97.75 269 ALA A O 1
ATOM 2184 N N . ILE A 1 270 ? -3.378 -4.218 -16.167 1.00 97.94 270 ILE A N 1
ATOM 2185 C CA . ILE A 1 270 ? -2.836 -5.083 -15.113 1.00 97.94 270 ILE A CA 1
ATOM 2186 C C . ILE A 1 270 ? -3.782 -5.147 -13.915 1.00 97.94 270 ILE A C 1
ATOM 2188 O O . ILE A 1 270 ? -4.057 -6.236 -13.417 1.00 97.94 270 ILE A O 1
ATOM 2192 N N . PHE A 1 271 ? -4.343 -4.016 -13.481 1.00 97.25 271 PHE A N 1
ATOM 2193 C CA . PHE A 1 271 ? -5.283 -3.993 -12.361 1.00 97.25 271 PHE A CA 1
ATOM 2194 C C . PHE A 1 271 ? -6.522 -4.858 -12.635 1.00 97.25 271 PHE A C 1
ATOM 2196 O O . PHE A 1 271 ? -6.898 -5.678 -11.796 1.00 97.25 271 PHE A O 1
ATOM 2203 N N . VAL A 1 272 ? -7.121 -4.736 -13.825 1.00 97.88 272 VAL A N 1
ATOM 2204 C CA . VAL A 1 272 ? -8.289 -5.535 -14.228 1.00 97.88 272 VAL A CA 1
ATOM 2205 C C . VAL A 1 272 ? -7.939 -7.019 -14.336 1.00 97.88 272 VAL A C 1
ATOM 2207 O O . VAL A 1 272 ? -8.653 -7.846 -13.770 1.00 97.88 272 VAL A O 1
ATOM 2210 N N . ILE A 1 273 ? -6.837 -7.372 -15.006 1.00 98.06 273 ILE A N 1
ATOM 2211 C CA . ILE A 1 273 ? -6.405 -8.770 -15.163 1.00 98.06 273 ILE A CA 1
ATOM 2212 C C . ILE A 1 273 ? -6.162 -9.409 -13.794 1.00 98.06 273 ILE A C 1
ATOM 2214 O O . ILE A 1 273 ? -6.679 -10.492 -13.518 1.00 98.06 273 ILE A O 1
ATOM 2218 N N . CYS A 1 274 ? -5.435 -8.728 -12.908 1.00 98.19 274 CYS A N 1
ATOM 2219 C CA . CYS A 1 274 ? -5.170 -9.229 -11.568 1.00 98.19 274 CYS A CA 1
ATOM 2220 C C . CYS A 1 274 ? -6.457 -9.406 -10.747 1.00 98.19 274 CYS A C 1
ATOM 2222 O O . CYS A 1 274 ? -6.578 -10.410 -10.053 1.00 98.19 274 CYS A O 1
ATOM 2224 N N . ILE A 1 275 ? -7.437 -8.497 -10.850 1.00 98.00 275 ILE A N 1
ATOM 2225 C CA . ILE A 1 275 ? -8.750 -8.674 -10.203 1.00 98.00 275 ILE A CA 1
ATOM 2226 C C . ILE A 1 275 ? -9.443 -9.931 -10.720 1.00 98.00 275 ILE A C 1
ATOM 2228 O O . ILE A 1 275 ? -9.963 -10.709 -9.926 1.00 98.00 275 ILE A O 1
ATOM 2232 N N . LEU A 1 276 ? -9.456 -10.153 -12.036 1.00 97.62 276 LEU A N 1
ATOM 2233 C CA . LEU A 1 276 ? -10.107 -11.324 -12.620 1.00 97.62 276 LEU A CA 1
ATOM 2234 C C . LEU A 1 276 ? -9.447 -12.624 -12.146 1.00 97.62 276 LEU A C 1
ATOM 2236 O O . LEU A 1 276 ? -10.149 -13.528 -11.691 1.00 97.62 276 LEU A O 1
ATOM 2240 N N . VAL A 1 277 ? -8.113 -12.697 -12.179 1.00 97.69 277 VAL A N 1
ATOM 2241 C CA . VAL A 1 277 ? -7.344 -13.835 -11.642 1.00 97.69 277 VAL A CA 1
ATOM 2242 C C . VAL A 1 277 ? -7.681 -14.063 -10.169 1.00 97.69 277 VAL A C 1
ATOM 2244 O O . VAL A 1 277 ? -7.958 -15.189 -9.748 1.00 97.69 277 VAL A O 1
ATOM 2247 N N . ASP A 1 278 ? -7.743 -12.986 -9.394 1.00 97.69 278 ASP A N 1
ATOM 2248 C CA . ASP A 1 278 ? -8.021 -13.060 -7.971 1.00 97.69 278 ASP A CA 1
ATOM 2249 C C . ASP A 1 278 ? -9.445 -13.503 -7.638 1.00 97.69 278 ASP A C 1
ATOM 2251 O O . ASP A 1 278 ? -9.673 -14.323 -6.743 1.00 97.69 278 ASP A O 1
ATOM 2255 N N . MET A 1 279 ? -10.414 -13.062 -8.431 1.00 95.69 279 MET A N 1
ATOM 2256 C CA . MET A 1 279 ? -11.790 -13.527 -8.350 1.00 95.69 279 MET A CA 1
ATOM 2257 C C . MET A 1 279 ? -11.915 -15.026 -8.639 1.00 95.69 279 MET A C 1
ATOM 2259 O O . MET A 1 279 ? -12.698 -15.710 -7.968 1.00 95.69 279 MET A O 1
ATOM 2263 N N . LEU A 1 280 ? -11.146 -15.554 -9.598 1.00 96.38 280 LEU A N 1
ATOM 2264 C CA . LEU A 1 280 ? -11.095 -16.991 -9.875 1.00 96.38 280 LEU A CA 1
ATOM 2265 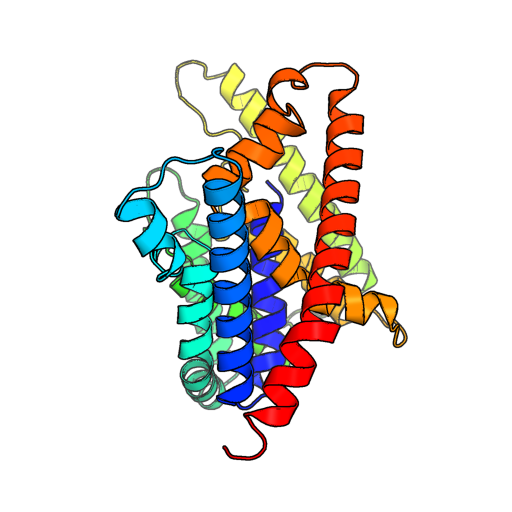C C . LEU A 1 280 ? -10.520 -17.753 -8.672 1.00 96.38 280 LEU A C 1
ATOM 2267 O O . LEU A 1 280 ? -11.149 -18.708 -8.209 1.00 96.38 280 LEU A O 1
ATOM 2271 N N . ARG A 1 281 ? -9.402 -17.288 -8.096 1.00 96.56 281 ARG A N 1
ATOM 2272 C CA . ARG A 1 281 ? -8.804 -17.851 -6.868 1.00 96.56 281 ARG A CA 1
ATOM 2273 C C . ARG A 1 281 ? -9.802 -17.880 -5.715 1.00 96.56 281 ARG A C 1
ATOM 2275 O O . ARG A 1 281 ? -10.002 -18.928 -5.094 1.00 96.56 281 ARG A O 1
ATOM 2282 N N . MET A 1 282 ? -10.480 -16.764 -5.443 1.00 94.00 282 MET A N 1
ATOM 2283 C CA . MET A 1 282 ? -11.474 -16.683 -4.369 1.00 94.00 282 MET A CA 1
ATOM 2284 C C . MET A 1 282 ? -12.643 -17.654 -4.585 1.00 94.00 282 MET A C 1
ATOM 2286 O O . MET A 1 282 ? -13.120 -18.281 -3.635 1.00 94.00 282 MET A O 1
ATOM 2290 N N . ARG A 1 283 ? -13.139 -17.775 -5.826 1.00 93.81 283 ARG A N 1
ATOM 2291 C CA . ARG A 1 283 ? -14.310 -18.602 -6.151 1.00 93.81 283 ARG A CA 1
ATOM 2292 C C . ARG A 1 283 ? -13.998 -20.094 -6.154 1.00 93.81 283 ARG A C 1
ATOM 2294 O O . ARG A 1 283 ? -14.780 -20.856 -5.589 1.00 93.81 283 ARG A O 1
ATOM 2301 N N . PHE A 1 284 ? -12.905 -20.494 -6.795 1.00 95.44 284 PHE A N 1
ATOM 2302 C CA . PHE A 1 284 ? -12.613 -21.898 -7.085 1.00 95.44 284 PHE A CA 1
ATOM 2303 C C . PHE A 1 284 ? -11.638 -22.542 -6.101 1.00 95.44 284 PHE A C 1
ATOM 2305 O O . PHE A 1 284 ? -11.654 -23.761 -5.968 1.00 95.44 284 PHE A O 1
ATOM 2312 N N . VAL A 1 285 ? -10.840 -21.754 -5.375 1.00 94.69 285 VAL A N 1
ATOM 2313 C CA . VAL A 1 285 ? -9.834 -22.289 -4.447 1.00 94.69 285 VAL A CA 1
ATOM 2314 C C . VAL A 1 285 ? -10.164 -21.929 -3.002 1.00 94.69 285 VAL A C 1
ATOM 2316 O O . VAL A 1 285 ? -10.388 -22.818 -2.182 1.00 94.69 285 VAL A O 1
ATOM 2319 N N . GLU A 1 286 ? -10.265 -20.637 -2.676 1.00 92.00 286 GLU A N 1
ATOM 2320 C CA . GLU A 1 286 ? -10.404 -20.205 -1.280 1.00 92.00 286 GLU A CA 1
ATOM 2321 C C . GLU A 1 286 ? -11.735 -20.648 -0.659 1.00 92.00 286 GLU A C 1
ATOM 2323 O O . GLU A 1 286 ? -11.744 -21.274 0.403 1.00 92.00 286 GLU A O 1
ATOM 2328 N N . LYS A 1 287 ? -12.874 -20.344 -1.300 1.00 90.19 287 LYS A N 1
ATOM 2329 C CA . LYS A 1 287 ? -14.197 -20.694 -0.755 1.00 90.19 287 LYS A CA 1
ATOM 2330 C C . LYS A 1 287 ? -14.351 -22.206 -0.527 1.00 90.19 287 LYS A C 1
ATOM 2332 O O . LYS A 1 287 ? -14.734 -22.576 0.584 1.00 90.19 287 LYS A O 1
ATOM 2337 N N . PRO A 1 288 ? -14.034 -23.094 -1.492 1.00 90.44 288 PRO A N 1
ATOM 2338 C CA . PRO A 1 288 ? -14.115 -24.537 -1.265 1.00 90.44 288 PRO A CA 1
ATOM 2339 C C . PRO A 1 288 ? -13.196 -25.029 -0.142 1.00 90.44 288 PRO A C 1
ATOM 2341 O O . PRO A 1 288 ? -13.630 -25.838 0.677 1.00 90.44 288 PRO A O 1
ATOM 2344 N N . LEU A 1 289 ? -11.961 -24.523 -0.066 1.00 89.69 289 LEU A N 1
ATOM 2345 C CA . LEU A 1 289 ? -10.987 -24.932 0.947 1.00 89.69 289 LEU A CA 1
ATOM 2346 C C . LEU A 1 289 ? -11.434 -24.529 2.360 1.00 89.69 289 LEU A C 1
ATOM 2348 O O . LEU A 1 289 ? -11.509 -25.362 3.262 1.00 89.69 289 LEU A O 1
ATOM 2352 N N . PHE A 1 290 ? -11.796 -23.259 2.557 1.00 86.06 290 PHE A N 1
ATOM 2353 C CA . PHE A 1 290 ? -12.155 -22.736 3.879 1.00 86.06 290 PHE A CA 1
ATOM 2354 C C . PHE A 1 290 ? -13.548 -23.163 4.359 1.00 86.06 290 PHE A C 1
ATOM 2356 O O . PHE A 1 290 ? -13.795 -23.147 5.567 1.00 86.06 290 PHE A O 1
ATOM 2363 N N . ASN A 1 291 ? -14.444 -23.563 3.452 1.00 83.88 291 ASN A N 1
ATOM 2364 C CA . ASN A 1 291 ? -15.718 -24.179 3.829 1.00 83.88 291 ASN A CA 1
ATOM 2365 C C . ASN A 1 291 ? -15.535 -25.635 4.287 1.00 83.88 291 ASN A C 1
ATOM 2367 O O . ASN A 1 291 ? -16.242 -26.076 5.188 1.00 83.88 291 ASN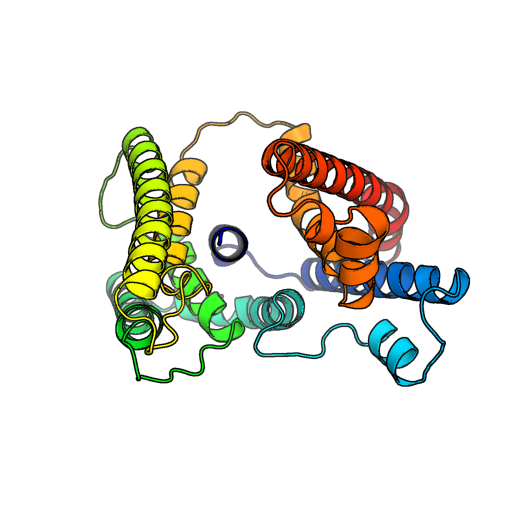 A O 1
ATOM 2371 N N . LYS A 1 292 ? -14.579 -26.377 3.706 1.00 73.94 292 LYS A N 1
ATOM 2372 C CA . LYS A 1 292 ? -14.303 -27.779 4.066 1.00 73.94 292 LYS A CA 1
ATOM 2373 C C . LYS A 1 292 ? -13.437 -27.924 5.322 1.00 73.94 292 LYS A C 1
ATOM 2375 O O . LYS A 1 292 ? -13.729 -28.766 6.164 1.00 73.94 292 LYS A O 1
ATOM 2380 N N . CYS A 1 293 ? -12.384 -27.118 5.458 1.00 62.28 293 CYS A N 1
ATOM 2381 C CA . CYS A 1 293 ? -11.353 -27.336 6.481 1.00 62.28 293 CYS A CA 1
ATOM 2382 C C . CYS A 1 293 ? -11.640 -26.664 7.833 1.00 62.28 293 CYS A C 1
ATOM 2384 O O . CYS A 1 293 ? -11.093 -27.087 8.843 1.00 62.28 293 CYS A O 1
ATOM 2386 N N . VAL A 1 294 ? -12.479 -25.623 7.880 1.00 54.22 294 VAL A N 1
ATOM 2387 C CA . VAL A 1 294 ? -12.580 -24.730 9.059 1.00 54.22 294 VAL A CA 1
ATOM 2388 C C . VAL A 1 294 ? -13.957 -24.780 9.735 1.00 54.22 294 VAL A C 1
ATOM 2390 O O . VAL A 1 294 ? -14.222 -24.025 10.657 1.00 54.22 294 VAL A O 1
ATOM 2393 N N . ASN A 1 295 ? -14.845 -25.687 9.322 1.00 49.72 295 ASN A N 1
ATOM 2394 C CA . ASN A 1 295 ? -16.007 -26.066 10.145 1.00 49.72 295 ASN A CA 1
ATOM 2395 C C . ASN A 1 295 ? -15.640 -27.132 11.204 1.00 49.72 295 ASN A C 1
ATOM 2397 O O . ASN A 1 295 ? -16.518 -27.640 11.891 1.00 49.72 295 ASN A O 1
ATOM 2401 N N . LYS A 1 296 ? -14.349 -27.487 11.309 1.00 47.88 296 LYS A N 1
ATOM 2402 C CA . LYS A 1 296 ? -13.777 -28.441 12.276 1.00 47.88 296 LYS A CA 1
ATOM 2403 C C . LYS A 1 296 ? -12.786 -27.799 13.269 1.00 47.88 296 LYS A C 1
ATOM 2405 O O . LYS A 1 296 ? -12.191 -28.525 14.057 1.00 47.88 296 LYS A O 1
ATOM 2410 N N . LEU A 1 297 ? -12.592 -26.478 13.198 1.00 46.75 297 LEU A N 1
ATOM 2411 C CA . LEU A 1 297 ? -11.750 -25.657 14.081 1.00 46.75 297 LEU A CA 1
ATOM 2412 C C . LEU A 1 297 ? -12.634 -24.634 14.788 1.00 46.75 297 LEU A C 1
ATOM 2414 O O . LEU A 1 297 ? -12.403 -24.401 15.990 1.00 46.75 297 LEU A O 1
#

Sequence (297 aa):
MWGKTGINCFVMITGYFMCKSHISLRKFMKLLFEIYFYNLIITGTFLLTGYCSPSFSTVFYALVPIQSFGVNFVACFVVFYLLIPFLNLLIQTMNSKLHLRLILLCLLVYSVIGTIPKITLGVNYVSWFVVLYFIASYIRLYRFPIKISNRNWGWLTLLSILISMASVVFMAWLSTVFVNKNIPVFWFVADSNHIMALVTALCSFMFFKDLNIRYSKVINLIGASTFGVLLIHANSDIMRQWLWQDILNNVGQYGTNTMVLHAILSVIAIFVICILVDMLRMRFVEKPLFNKCVNKL

Solvent-accessible surface area (backbone atoms only — not comparable to full-atom values): 16131 Å² total; per-residue (Å²): 101,66,69,32,21,52,52,46,36,53,45,25,55,50,20,40,57,46,59,82,49,85,86,50,69,69,61,54,52,51,55,50,48,54,56,47,51,42,38,39,52,54,50,48,50,33,47,75,71,62,77,39,78,91,40,72,66,57,54,50,46,31,76,49,77,69,73,50,79,40,82,41,64,69,36,16,47,53,56,42,59,70,43,45,67,59,52,38,56,52,58,70,73,45,53,72,69,58,50,50,50,49,47,53,52,48,43,44,54,52,23,54,50,42,60,40,85,94,48,87,65,91,77,34,50,38,64,51,48,52,51,39,26,51,53,23,28,43,42,62,75,73,45,65,94,68,94,70,55,58,69,52,26,46,52,48,22,54,49,37,50,52,51,48,52,49,48,32,53,50,32,43,51,49,30,68,74,39,68,92,49,92,54,66,37,48,64,59,32,68,42,50,54,22,55,49,18,41,52,31,18,52,26,43,46,57,24,58,74,72,51,91,70,74,96,44,75,64,60,55,49,54,59,68,24,52,63,49,30,50,46,56,67,60,59,43,71,69,43,38,44,47,52,48,43,71,70,61,32,51,72,80,35,59,92,45,96,55,33,68,59,51,52,53,52,49,53,53,50,52,52,52,52,34,34,54,55,34,51,48,44,47,62,72,46,48,49,56,50,56,63,67,65,53,81,79,112

Secondary structure (DSSP, 8-state):
-HHHHHHHHHHHHHHHHHTTS---HHHHHHHHHHHHHHHHHHHHHHHHTTSS---HHHHHHHH-----TTT-HHHHHHHHHHHHHHHHHHHHH--HHHHHHHHHHHHIIIIIIHHSTT------HHHHHHHHHHHHHHHHHH--SS---HHHHHHHHHHHHHHHHHHHHHHHHHHHHSTTS---TTGGGSSTTSHHHHHHHHHHHHHHHT--PPP-HHHHHHHHHHHHHHHHHTS-HHHHIIIIIIIT-TTTTTTSTTHHHHHHHHHHHHHHHHHHHHHHHIIIIIHHHHHHHSS--

Organism: NCBI:txid357276

InterPro domains:
  IPR002656 Acyltransferase 3 domain [PF01757] (2-277)

pLDDT: mean 91.11, std 8.2, range [46.75, 98.19]